Protein AF-A0A6L6TA43-F1 (afdb_monomer_lite)

Sequence (242 aa):
MLKHLCISSKFSTHAYPNSPANTFKSHFTDLAMAIECFRRSSQRRQLNLGHTGISADVVAGVLFWINDKDAKDHDVVTEVAGCRGLDDFNYGTIYVIDNRRASFLFESISYMRGKFGTANVRFLYPSTGKNVDPSQRINTGHVLPAEYLTSGIIPFFIEHEGKKKLAVCCDDEFSEEGLRRLIGYLNSVASEFPQQVLIAFPNYSFGEHSRQAAIAKASIADKGFAELVEVVSYRSDFRSIA

Structure (mmCIF, N/CA/C/O backbone):
data_AF-A0A6L6TA43-F1
#
_entry.id   AF-A0A6L6TA43-F1
#
loop_
_atom_site.group_PDB
_atom_site.id
_atom_site.type_symbol
_atom_site.label_atom_id
_atom_site.label_alt_id
_atom_site.label_comp_id
_atom_site.label_asym_id
_atom_site.label_entity_id
_atom_site.label_seq_id
_atom_site.pdbx_PDB_ins_code
_atom_site.Cartn_x
_atom_site.Cartn_y
_atom_site.Cartn_z
_atom_site.occupancy
_atom_site.B_iso_or_equiv
_atom_site.auth_seq_id
_atom_site.auth_comp_id
_atom_site.auth_asym_id
_atom_site.auth_atom_id
_atom_site.pdbx_PDB_model_num
ATOM 1 N N . MET A 1 1 ? -14.919 -8.884 -13.053 1.00 75.56 1 MET A N 1
ATOM 2 C CA . MET A 1 1 ? -13.754 -8.614 -13.933 1.00 75.56 1 MET A CA 1
ATOM 3 C C . MET A 1 1 ? -12.610 -9.520 -13.504 1.00 75.56 1 MET A C 1
ATOM 5 O O . MET A 1 1 ? -12.309 -9.532 -12.318 1.00 75.56 1 MET A O 1
ATOM 9 N N . LEU A 1 2 ? -12.006 -10.277 -14.421 1.00 83.44 2 LEU A N 1
ATOM 10 C CA . LEU A 1 2 ? -10.841 -11.126 -14.133 1.00 83.44 2 LEU A CA 1
ATOM 11 C C . LEU A 1 2 ? -9.548 -10.316 -14.291 1.00 83.44 2 LEU A C 1
ATOM 13 O O . LEU A 1 2 ? -9.423 -9.534 -15.231 1.00 83.44 2 LEU A O 1
ATOM 17 N N . LYS A 1 3 ? -8.586 -10.482 -13.383 1.00 87.75 3 LYS A N 1
ATOM 18 C CA . LYS A 1 3 ? -7.299 -9.778 -13.438 1.00 87.75 3 LYS A CA 1
ATOM 19 C C . LYS A 1 3 ? -6.162 -10.787 -13.518 1.00 87.75 3 LYS A C 1
ATOM 21 O O . LYS A 1 3 ? -5.975 -11.578 -12.601 1.00 87.75 3 LYS A O 1
ATOM 26 N N . HIS A 1 4 ? -5.409 -10.732 -14.609 1.00 92.50 4 HIS A N 1
ATOM 27 C CA . HIS A 1 4 ? -4.187 -11.501 -14.814 1.00 92.50 4 HIS A CA 1
ATOM 28 C C . HIS A 1 4 ? -2.979 -10.651 -14.437 1.00 92.50 4 HIS A C 1
ATOM 30 O O . HIS A 1 4 ? -2.889 -9.490 -14.847 1.00 92.50 4 HIS A O 1
ATOM 36 N N . LEU A 1 5 ? -2.048 -11.234 -13.685 1.00 94.44 5 LEU A N 1
ATOM 37 C CA . LEU A 1 5 ? -0.793 -10.591 -13.304 1.00 94.44 5 LEU A CA 1
ATOM 38 C C . LEU A 1 5 ? 0.379 -11.329 -13.955 1.00 94.44 5 LEU A C 1
ATOM 40 O O . LEU A 1 5 ? 0.630 -12.493 -13.653 1.00 94.44 5 LEU A O 1
ATOM 44 N N . CYS A 1 6 ? 1.102 -10.646 -14.838 1.00 96.00 6 CYS A N 1
ATOM 45 C CA . CYS A 1 6 ? 2.379 -11.108 -15.372 1.00 96.00 6 CYS A CA 1
ATOM 46 C C . CYS A 1 6 ? 3.491 -10.629 -14.437 1.00 96.00 6 CYS A C 1
ATOM 48 O O . CYS A 1 6 ? 3.696 -9.427 -14.292 1.00 96.00 6 CYS A O 1
ATOM 50 N N . ILE A 1 7 ? 4.195 -11.550 -13.785 1.00 97.00 7 ILE A N 1
ATOM 51 C CA . ILE A 1 7 ? 5.198 -11.208 -12.773 1.00 97.00 7 ILE A CA 1
ATOM 52 C C . ILE A 1 7 ? 6.595 -11.421 -13.355 1.00 97.00 7 ILE A C 1
ATOM 54 O O . ILE A 1 7 ? 6.912 -12.509 -13.828 1.00 97.00 7 ILE A O 1
ATOM 58 N N . SER A 1 8 ? 7.434 -10.391 -13.283 1.00 97.88 8 SER A N 1
ATOM 59 C CA . SER A 1 8 ? 8.874 -10.479 -13.519 1.00 97.88 8 SER A CA 1
ATOM 60 C C . SER A 1 8 ? 9.600 -10.167 -12.218 1.00 97.88 8 SER A C 1
ATOM 62 O O . SER A 1 8 ? 9.397 -9.106 -11.633 1.00 97.88 8 SER A O 1
ATOM 64 N N . SER A 1 9 ? 10.465 -11.080 -11.784 1.00 97.06 9 SER A N 1
ATOM 65 C CA . SER A 1 9 ? 11.293 -10.908 -10.591 1.00 97.06 9 SER A CA 1
ATOM 66 C C . SER A 1 9 ? 12.754 -10.769 -10.992 1.00 97.06 9 SER A C 1
ATOM 68 O O . SER A 1 9 ? 13.329 -11.680 -11.586 1.00 97.06 9 SER A O 1
ATOM 70 N N . LYS A 1 10 ? 13.347 -9.621 -10.678 1.00 97.38 10 LYS A N 1
ATOM 71 C CA . LYS A 1 10 ? 14.753 -9.295 -10.899 1.00 97.38 10 LYS A CA 1
ATOM 72 C C . LYS A 1 10 ? 15.394 -9.131 -9.524 1.00 97.38 10 LYS A C 1
ATOM 74 O O . LYS A 1 10 ? 15.087 -8.185 -8.806 1.00 97.38 10 LYS A O 1
ATOM 79 N N . PHE A 1 11 ? 16.234 -10.090 -9.153 1.00 95.81 11 PHE A N 1
ATOM 80 C CA . PHE A 1 11 ? 16.962 -10.093 -7.888 1.00 95.81 11 PHE A CA 1
ATOM 81 C C . PHE A 1 11 ? 18.465 -10.002 -8.146 1.00 95.81 11 PHE A C 1
ATOM 83 O O . PHE A 1 11 ? 18.969 -10.627 -9.083 1.00 95.81 11 PHE A O 1
ATOM 90 N N . SER A 1 12 ? 19.177 -9.262 -7.301 1.00 95.94 12 SER A N 1
ATOM 91 C CA . SER A 1 12 ? 20.635 -9.161 -7.331 1.00 95.94 12 SER A CA 1
ATOM 92 C C . SER A 1 12 ? 21.212 -9.131 -5.917 1.00 95.94 12 SER A C 1
ATOM 94 O O . SER A 1 12 ? 20.675 -8.478 -5.028 1.00 95.94 12 SER A O 1
ATOM 96 N N . THR A 1 13 ? 22.362 -9.780 -5.720 1.00 95.31 13 THR A N 1
ATOM 97 C CA . THR A 1 13 ? 23.177 -9.654 -4.496 1.00 95.31 13 THR A CA 1
ATOM 98 C C . THR A 1 13 ? 24.078 -8.411 -4.504 1.00 95.31 13 THR A C 1
ATOM 100 O O . THR A 1 13 ? 24.823 -8.162 -3.559 1.00 95.31 13 THR A O 1
ATOM 103 N N . HIS A 1 14 ? 24.061 -7.640 -5.593 1.00 95.06 14 HIS A N 1
ATOM 104 C CA . HIS A 1 14 ? 24.799 -6.386 -5.743 1.00 95.06 14 HIS A CA 1
ATOM 105 C C . HIS A 1 14 ? 23.878 -5.191 -5.509 1.00 95.06 14 HIS A C 1
ATOM 107 O O . HIS A 1 14 ? 22.662 -5.330 -5.598 1.00 95.06 14 HIS A O 1
ATOM 113 N N . ALA A 1 15 ? 24.474 -4.021 -5.265 1.00 94.88 15 ALA A N 1
ATOM 114 C CA . ALA A 1 15 ? 23.723 -2.775 -5.164 1.00 94.88 15 ALA A CA 1
ATOM 115 C C . ALA A 1 15 ? 23.064 -2.406 -6.503 1.00 94.88 15 ALA A C 1
ATOM 117 O O . ALA A 1 15 ? 23.475 -2.903 -7.562 1.00 94.88 15 ALA A O 1
ATOM 118 N N . TYR A 1 16 ? 22.052 -1.536 -6.475 1.00 95.31 16 TYR A N 1
ATOM 119 C CA . TYR A 1 16 ? 21.502 -0.936 -7.688 1.00 95.31 16 TYR A CA 1
ATOM 120 C C . TYR A 1 16 ? 22.620 -0.280 -8.505 1.00 95.31 16 TYR A C 1
ATOM 122 O O . TYR A 1 16 ? 23.591 0.244 -7.950 1.00 95.31 16 TYR A O 1
ATOM 130 N N . PRO A 1 17 ? 22.540 -0.331 -9.846 1.00 93.38 17 PRO A N 1
ATOM 131 C CA . PRO A 1 17 ? 23.500 0.379 -10.674 1.00 93.38 17 PRO A CA 1
ATOM 132 C C . PRO A 1 17 ? 23.455 1.875 -10.349 1.00 93.38 17 PRO A C 1
ATOM 134 O O . PRO A 1 17 ? 22.370 2.442 -10.322 1.00 93.38 17 PRO A O 1
ATOM 137 N N . ASN A 1 18 ? 24.615 2.533 -10.239 1.00 89.75 18 ASN A N 1
ATOM 138 C CA . ASN A 1 18 ? 24.716 3.990 -10.020 1.00 89.75 18 ASN A CA 1
ATOM 139 C C . ASN A 1 18 ? 23.935 4.837 -11.049 1.00 89.75 18 ASN A C 1
ATOM 141 O O . ASN A 1 18 ? 23.717 6.029 -10.862 1.00 89.75 18 ASN A O 1
ATOM 145 N N . SER A 1 19 ? 23.587 4.254 -12.195 1.00 91.62 19 SER A N 1
ATOM 146 C CA . SER A 1 19 ? 22.719 4.853 -13.206 1.00 91.62 19 SER A CA 1
ATOM 147 C C . SER A 1 19 ? 21.659 3.823 -13.608 1.00 91.62 19 SER A C 1
ATOM 149 O O . SER A 1 19 ? 21.840 3.101 -14.596 1.00 91.62 19 SER A O 1
ATOM 151 N N . PRO A 1 20 ? 20.563 3.710 -12.836 1.00 94.69 20 PRO A N 1
ATOM 152 C CA . PRO A 1 20 ? 19.632 2.583 -12.922 1.00 94.69 20 PRO A CA 1
ATOM 153 C C . PRO A 1 20 ? 18.777 2.581 -14.199 1.00 94.69 20 PRO A C 1
ATOM 155 O O . PRO A 1 20 ? 18.243 1.542 -14.580 1.00 94.69 20 PRO A O 1
ATOM 158 N N . ALA A 1 21 ? 18.679 3.715 -14.902 1.00 94.75 21 ALA A N 1
ATOM 159 C CA . ALA A 1 21 ? 17.745 3.934 -16.007 1.00 94.75 21 ALA A CA 1
ATOM 160 C C . ALA A 1 21 ? 17.808 2.884 -17.133 1.00 94.75 21 ALA A C 1
ATOM 162 O O . ALA A 1 21 ? 16.771 2.395 -17.576 1.00 94.75 21 ALA A O 1
ATOM 163 N N . ASN A 1 22 ? 19.000 2.513 -17.610 1.00 94.06 22 ASN A N 1
ATOM 164 C CA . ASN A 1 22 ? 19.123 1.556 -18.719 1.00 94.06 22 ASN A CA 1
ATOM 165 C C . ASN A 1 22 ? 18.750 0.132 -18.290 1.00 94.06 22 ASN A C 1
ATOM 167 O O . ASN A 1 22 ? 18.043 -0.572 -19.012 1.00 94.06 22 ASN A O 1
ATOM 171 N N . THR A 1 23 ? 19.184 -0.272 -17.095 1.00 96.19 23 THR A N 1
ATOM 172 C CA . THR A 1 23 ? 18.825 -1.565 -16.503 1.00 96.19 23 THR A CA 1
ATOM 173 C C . THR A 1 23 ? 17.321 -1.649 -16.266 1.00 96.19 23 THR A C 1
ATOM 175 O O . THR A 1 23 ? 16.689 -2.626 -16.665 1.00 96.19 23 THR A O 1
ATOM 178 N N . PHE A 1 24 ? 16.730 -0.584 -15.717 1.00 96.56 24 PHE A N 1
ATOM 179 C CA . PHE A 1 24 ? 15.290 -0.463 -15.534 1.00 96.56 24 PHE A CA 1
ATOM 180 C C . PHE A 1 24 ? 14.531 -0.602 -16.854 1.00 96.56 24 PHE A C 1
ATOM 182 O O . PHE A 1 24 ? 13.650 -1.449 -16.958 1.00 96.56 24 PHE A O 1
ATOM 189 N N . LYS A 1 25 ? 14.904 0.166 -17.887 1.00 95.25 25 LYS A N 1
ATOM 190 C CA . LYS A 1 25 ? 14.276 0.093 -19.217 1.00 95.25 25 LYS A CA 1
ATOM 191 C C . LYS A 1 25 ? 14.331 -1.304 -19.810 1.00 95.25 25 LYS A C 1
ATOM 193 O O . LYS A 1 25 ? 13.345 -1.744 -20.393 1.00 95.25 25 LYS A O 1
ATOM 198 N N . SER A 1 26 ? 15.456 -1.998 -19.647 1.00 95.19 26 SER A N 1
ATOM 199 C CA . SER A 1 26 ? 15.609 -3.383 -20.094 1.00 95.19 26 SER A CA 1
ATOM 200 C C . SER A 1 26 ? 14.619 -4.305 -19.375 1.00 95.19 26 SER A C 1
ATOM 202 O O . SER A 1 26 ? 13.835 -4.995 -20.022 1.00 95.19 26 SER A O 1
ATOM 204 N N . HIS A 1 27 ? 14.575 -4.256 -18.039 1.00 96.88 27 HIS A N 1
ATOM 205 C CA . HIS A 1 27 ? 13.647 -5.057 -17.234 1.00 96.88 27 HIS A CA 1
ATOM 206 C C . HIS A 1 27 ? 12.172 -4.737 -17.506 1.00 96.88 27 HIS A C 1
ATOM 208 O O . HIS A 1 27 ? 11.341 -5.643 -17.565 1.00 96.88 27 HIS A O 1
ATOM 214 N N . PHE A 1 28 ? 11.850 -3.458 -17.678 1.00 96.31 28 PHE A N 1
ATOM 215 C CA . PHE A 1 28 ? 10.502 -2.987 -17.963 1.00 96.31 28 PHE A CA 1
ATOM 216 C C . PHE A 1 28 ? 10.040 -3.434 -19.351 1.00 96.31 28 PHE A C 1
ATOM 218 O O . PHE A 1 28 ? 8.960 -4.004 -19.481 1.00 96.31 28 PHE A O 1
ATOM 225 N N . THR A 1 29 ? 10.872 -3.225 -20.374 1.00 94.81 29 THR A N 1
ATOM 226 C CA . THR A 1 29 ? 10.592 -3.615 -21.765 1.00 94.81 29 THR A CA 1
ATOM 227 C C . THR A 1 29 ? 10.401 -5.124 -21.894 1.00 94.81 29 THR A C 1
ATOM 229 O O . THR A 1 29 ? 9.448 -5.568 -22.530 1.00 94.81 29 THR A O 1
ATOM 232 N N . ASP A 1 30 ? 11.251 -5.917 -21.238 1.00 95.75 30 ASP A N 1
ATOM 233 C CA . ASP A 1 30 ? 11.126 -7.379 -21.163 1.00 95.75 30 ASP A CA 1
ATOM 234 C C . ASP A 1 30 ? 9.737 -7.803 -20.649 1.00 95.75 30 ASP A C 1
ATOM 236 O O . ASP A 1 30 ? 9.016 -8.564 -21.301 1.00 95.75 30 ASP A O 1
ATOM 240 N N . LEU A 1 31 ? 9.293 -7.223 -19.528 1.00 97.25 31 LEU A N 1
ATOM 241 C CA . LEU A 1 31 ? 7.966 -7.493 -18.974 1.00 97.25 31 LEU A CA 1
ATOM 242 C C . LEU A 1 31 ? 6.830 -6.966 -19.868 1.00 97.25 31 LEU A C 1
ATOM 244 O O . LEU A 1 31 ? 5.813 -7.642 -20.031 1.00 97.25 31 LEU A O 1
ATOM 248 N N . ALA A 1 32 ? 6.985 -5.784 -20.463 1.00 95.88 32 ALA A N 1
ATOM 249 C CA . ALA A 1 32 ? 5.995 -5.204 -21.366 1.00 95.88 32 ALA A CA 1
ATOM 250 C C . ALA A 1 32 ? 5.752 -6.100 -22.594 1.00 95.88 32 ALA A C 1
ATOM 252 O O . ALA A 1 32 ? 4.600 -6.385 -22.935 1.00 95.88 32 ALA A O 1
ATOM 253 N N . MET A 1 33 ? 6.822 -6.628 -23.195 1.00 94.12 33 MET A N 1
ATOM 254 C CA . MET A 1 33 ? 6.737 -7.605 -24.285 1.00 94.12 33 MET A CA 1
ATOM 255 C C . MET A 1 33 ? 6.086 -8.913 -23.822 1.00 94.12 33 MET A C 1
ATOM 257 O O . MET A 1 33 ? 5.221 -9.452 -24.515 1.00 94.12 33 MET A O 1
ATOM 261 N N . ALA A 1 34 ? 6.435 -9.410 -22.631 1.00 94.81 34 ALA A N 1
ATOM 262 C CA . ALA A 1 34 ? 5.815 -10.611 -22.071 1.00 94.81 34 ALA A CA 1
ATOM 263 C C . ALA A 1 34 ? 4.295 -10.448 -21.882 1.00 94.81 34 ALA A C 1
ATOM 265 O O . ALA A 1 34 ? 3.532 -11.367 -22.190 1.00 94.81 34 ALA A O 1
ATOM 266 N N . ILE A 1 35 ? 3.837 -9.270 -21.443 1.00 95.44 35 ILE A N 1
ATOM 267 C CA . ILE A 1 35 ? 2.409 -8.932 -21.330 1.00 95.44 35 ILE A CA 1
ATOM 268 C C . ILE A 1 35 ? 1.731 -8.958 -22.703 1.00 95.44 35 ILE A C 1
ATOM 270 O O . ILE A 1 35 ? 0.645 -9.531 -22.837 1.00 95.44 35 ILE A O 1
ATOM 274 N N . GLU A 1 36 ? 2.346 -8.368 -23.729 1.00 92.94 36 GLU A N 1
ATOM 275 C CA . GLU A 1 36 ? 1.796 -8.372 -25.089 1.00 92.94 36 GLU A CA 1
ATOM 276 C C . GLU A 1 36 ? 1.675 -9.796 -25.650 1.00 92.94 36 GLU A C 1
ATOM 278 O O . GLU A 1 36 ? 0.616 -10.181 -26.163 1.00 92.94 36 GLU A O 1
ATOM 283 N N . CYS A 1 37 ? 2.716 -10.610 -25.471 1.00 93.06 37 CYS A N 1
ATOM 284 C CA . CYS A 1 37 ? 2.712 -12.023 -25.836 1.00 93.06 37 CYS A CA 1
ATOM 285 C C . CYS A 1 37 ? 1.609 -12.789 -25.093 1.00 93.06 37 CYS A C 1
ATOM 287 O O . CYS A 1 37 ? 0.805 -13.487 -25.720 1.00 93.06 37 CYS A O 1
ATOM 289 N N . PHE A 1 38 ? 1.500 -12.619 -23.770 1.00 94.50 38 PHE A N 1
ATOM 290 C CA . PHE A 1 38 ? 0.476 -13.284 -22.964 1.00 94.50 38 PHE A CA 1
ATOM 291 C C . PHE A 1 38 ? -0.939 -12.909 -23.411 1.00 94.50 38 PHE A C 1
ATOM 293 O O . PHE A 1 38 ? -1.796 -13.787 -23.539 1.00 94.50 38 PHE A O 1
ATOM 300 N N . ARG A 1 39 ? -1.186 -11.634 -23.738 1.00 92.19 39 ARG A N 1
ATOM 301 C CA . ARG A 1 39 ? -2.492 -11.162 -24.230 1.00 92.19 39 ARG A CA 1
ATOM 302 C C . ARG A 1 39 ? -2.965 -11.908 -25.478 1.00 92.19 39 ARG A C 1
ATOM 304 O O . ARG A 1 39 ? -4.177 -12.063 -25.628 1.00 92.19 39 ARG A O 1
ATOM 311 N N . ARG A 1 40 ? -2.049 -12.371 -26.337 1.00 91.56 40 ARG A N 1
ATOM 312 C CA . ARG A 1 40 ? -2.340 -13.109 -27.587 1.00 91.56 40 ARG A CA 1
ATOM 313 C C . ARG A 1 40 ? -2.238 -14.634 -27.438 1.00 91.56 40 ARG A C 1
ATOM 315 O O . ARG A 1 40 ? -2.671 -15.380 -28.321 1.00 91.56 40 ARG A O 1
ATOM 322 N N . SER A 1 41 ? -1.692 -15.095 -26.316 1.00 93.81 41 SER A N 1
ATOM 323 C CA . SER A 1 41 ? -1.366 -16.496 -26.061 1.00 93.81 41 SER A CA 1
ATOM 324 C C . SER A 1 41 ? -2.595 -17.412 -25.968 1.00 93.81 41 SER A C 1
ATOM 326 O O . SER A 1 41 ? -3.690 -17.006 -25.566 1.00 93.81 41 SER A O 1
ATOM 328 N N . SER A 1 42 ? -2.412 -18.690 -26.309 1.00 93.75 42 SER A N 1
ATOM 329 C CA . SER A 1 42 ? -3.397 -19.746 -26.029 1.00 93.75 42 SER A CA 1
ATOM 330 C C . SER A 1 42 ? -3.590 -19.975 -24.532 1.00 93.75 42 SER A C 1
ATOM 332 O O . SER A 1 42 ? -4.690 -20.313 -24.108 1.00 93.75 42 SER A O 1
ATOM 334 N N . GLN A 1 43 ? -2.551 -19.736 -23.735 1.00 91.62 43 GLN A N 1
ATOM 335 C CA . GLN A 1 43 ? -2.544 -19.889 -22.285 1.00 91.62 43 GLN A CA 1
ATOM 336 C C . GLN A 1 43 ? -3.571 -18.957 -21.637 1.00 91.62 43 GLN A C 1
ATOM 338 O O . GLN A 1 43 ? -4.385 -19.415 -20.841 1.00 91.62 43 GLN A O 1
ATOM 343 N N . ARG A 1 44 ? -3.622 -17.677 -22.040 1.00 91.38 44 ARG A N 1
ATOM 344 C CA . ARG A 1 44 ? -4.670 -16.747 -21.582 1.00 91.38 44 ARG A CA 1
ATOM 345 C C . ARG A 1 44 ? -6.067 -17.266 -21.918 1.00 91.38 44 ARG A C 1
ATOM 347 O O . ARG A 1 44 ? -6.948 -17.236 -21.064 1.00 91.38 44 ARG A O 1
ATOM 354 N N . ARG A 1 45 ? -6.278 -17.754 -23.148 1.00 89.69 45 ARG A N 1
ATOM 355 C CA . ARG A 1 45 ? -7.580 -18.309 -23.560 1.00 89.69 45 ARG A CA 1
ATOM 356 C C . ARG A 1 45 ? -7.975 -19.490 -22.675 1.00 89.69 45 ARG A C 1
ATOM 358 O O . ARG A 1 45 ? -9.097 -19.521 -22.188 1.00 89.69 45 ARG A O 1
ATOM 365 N N . GLN A 1 46 ? -7.046 -20.405 -22.416 1.00 89.94 46 GLN A N 1
ATOM 366 C CA . GLN A 1 46 ? -7.277 -21.567 -21.560 1.00 89.94 46 GLN A CA 1
ATOM 367 C C . GLN A 1 46 ? -7.587 -21.177 -20.108 1.00 89.94 46 GLN A C 1
ATOM 369 O O . GLN A 1 46 ? -8.523 -21.716 -19.526 1.00 89.94 46 GLN A O 1
ATOM 374 N N . LEU A 1 47 ? -6.860 -20.208 -19.541 1.00 88.44 47 LEU A N 1
ATOM 375 C CA . LEU A 1 47 ? -7.128 -19.692 -18.194 1.00 88.44 47 LEU A CA 1
ATOM 376 C C . LEU A 1 47 ? -8.521 -19.057 -18.095 1.00 88.44 47 LEU A C 1
ATOM 378 O O . LEU A 1 47 ? -9.231 -19.270 -17.112 1.00 88.44 47 LEU A O 1
ATOM 382 N N . ASN A 1 48 ? -8.936 -18.315 -19.124 1.00 88.38 48 ASN A N 1
ATOM 383 C CA . ASN A 1 48 ? -10.250 -17.674 -19.152 1.00 88.38 48 ASN A CA 1
ATOM 384 C C . ASN A 1 48 ? -11.396 -18.693 -19.258 1.00 88.38 48 ASN A C 1
ATOM 386 O O . ASN A 1 48 ? -12.441 -18.464 -18.660 1.00 88.38 48 ASN A O 1
ATOM 390 N N . LEU A 1 49 ? -11.208 -19.827 -19.949 1.00 86.50 49 LEU A N 1
ATOM 391 C CA . LEU A 1 49 ? -12.227 -20.888 -20.045 1.00 86.50 49 LEU A CA 1
ATOM 392 C C . LEU A 1 49 ? -12.588 -21.502 -18.683 1.00 86.50 49 LEU A C 1
ATOM 394 O O . LEU A 1 49 ? -13.711 -21.961 -18.503 1.00 86.50 49 LEU A O 1
ATOM 398 N N . GLY A 1 50 ? -11.655 -21.499 -17.725 1.00 83.00 50 GLY A N 1
ATOM 399 C CA . GLY A 1 50 ? -11.878 -22.022 -16.373 1.00 83.00 50 GLY A CA 1
ATOM 400 C C . GLY A 1 50 ? -12.737 -21.130 -15.473 1.00 83.00 50 GLY A C 1
ATOM 401 O O . GLY A 1 50 ? -13.002 -21.504 -14.334 1.00 83.00 50 GLY A O 1
ATOM 402 N N . HIS A 1 51 ? -13.162 -19.958 -15.948 1.00 82.50 51 HIS A N 1
ATOM 403 C CA . HIS A 1 51 ? -13.886 -18.982 -15.146 1.00 82.50 51 HIS A CA 1
ATOM 404 C C . HIS A 1 51 ? -15.193 -18.563 -15.833 1.00 82.50 51 HIS A C 1
ATOM 406 O O . HIS A 1 51 ? -15.209 -18.159 -16.994 1.00 82.50 51 HIS A O 1
ATOM 412 N N . THR A 1 52 ? -16.302 -18.614 -15.098 1.00 75.88 52 THR A N 1
ATOM 413 C CA . THR A 1 52 ? -17.637 -18.235 -15.582 1.00 75.88 52 THR A CA 1
ATOM 414 C C . THR A 1 52 ? -18.057 -16.869 -15.030 1.00 75.88 52 THR A C 1
ATOM 416 O O . THR A 1 52 ? -17.499 -16.379 -14.051 1.00 75.88 52 THR A O 1
ATOM 419 N N . GLY A 1 53 ? -19.013 -16.200 -15.687 1.00 72.44 53 GLY A N 1
ATOM 420 C CA . GLY A 1 53 ? -19.538 -14.905 -15.220 1.00 72.44 53 GLY A CA 1
ATOM 421 C C . GLY A 1 53 ? -18.578 -13.713 -15.364 1.00 72.44 53 GLY A C 1
ATOM 422 O O . GLY A 1 53 ? -18.792 -12.665 -14.756 1.00 72.44 53 GLY A O 1
ATOM 423 N N . ILE A 1 54 ? -17.512 -13.836 -16.162 1.00 72.50 54 ILE A N 1
ATOM 424 C CA . ILE A 1 54 ? -16.583 -12.730 -16.425 1.00 72.50 54 ILE A CA 1
ATOM 425 C C . ILE A 1 54 ? -17.110 -11.854 -17.561 1.00 72.50 54 ILE A C 1
ATOM 427 O O . ILE A 1 54 ? -17.206 -12.294 -18.701 1.00 72.50 54 ILE A O 1
ATOM 431 N N . SER A 1 55 ? -17.360 -10.579 -17.264 1.00 72.88 55 SER A N 1
ATOM 432 C CA . SER A 1 55 ? -17.731 -9.560 -18.258 1.00 72.88 55 SER A CA 1
A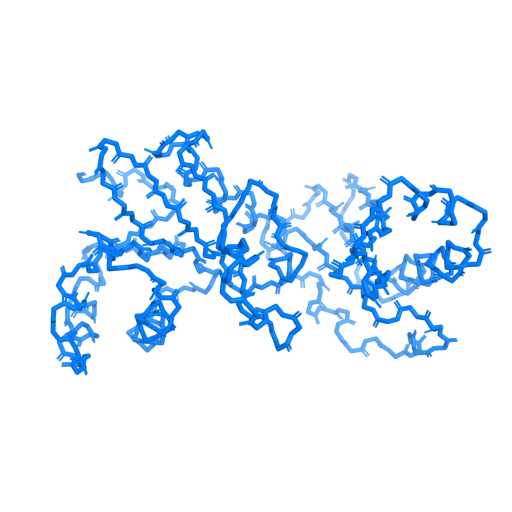TOM 433 C C . SER A 1 55 ? -16.538 -8.874 -18.937 1.00 72.88 55 SER A C 1
ATOM 435 O O . SER A 1 55 ? -16.688 -8.303 -20.012 1.00 72.88 55 SER A O 1
ATOM 437 N N . ALA A 1 56 ? -15.356 -8.904 -18.313 1.00 79.62 56 ALA A N 1
ATOM 438 C CA . ALA A 1 56 ? -14.116 -8.331 -18.836 1.00 79.62 56 ALA A CA 1
ATOM 439 C C . ALA A 1 56 ? -12.892 -8.916 -18.118 1.00 79.62 56 ALA A C 1
ATOM 441 O O . ALA A 1 56 ? -12.966 -9.198 -16.915 1.00 79.62 56 ALA A O 1
ATOM 442 N N . ASP A 1 57 ? -11.760 -9.018 -18.817 1.00 85.12 57 ASP A N 1
ATOM 443 C CA . ASP A 1 57 ? -10.458 -9.330 -18.234 1.00 85.12 57 ASP A CA 1
ATOM 444 C C . ASP A 1 57 ? -9.418 -8.229 -18.492 1.00 85.12 57 ASP A C 1
ATOM 446 O O . ASP A 1 57 ? -9.475 -7.504 -19.484 1.00 85.12 57 ASP A O 1
ATOM 450 N N . VAL A 1 58 ? -8.468 -8.080 -17.570 1.00 89.06 58 VAL A N 1
ATOM 451 C CA . VAL A 1 58 ? -7.352 -7.133 -17.681 1.00 89.06 58 VAL A CA 1
ATOM 452 C C . VAL A 1 58 ? -6.041 -7.843 -17.369 1.00 89.06 58 VAL A C 1
ATOM 454 O O . VAL A 1 58 ? -5.989 -8.697 -16.487 1.00 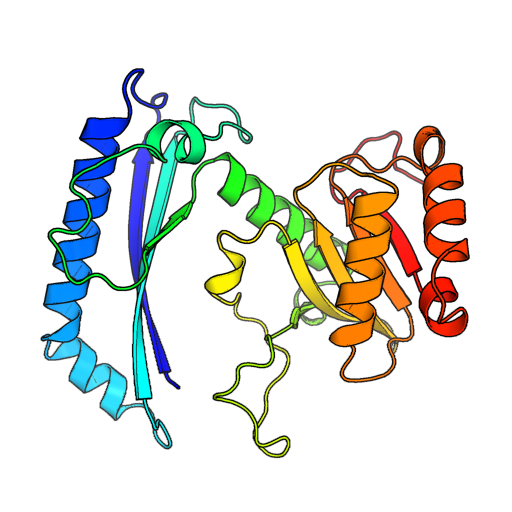89.06 58 VAL A O 1
ATOM 457 N N . VAL A 1 59 ? -4.981 -7.484 -18.092 1.00 92.62 59 VAL A N 1
ATOM 458 C CA . VAL A 1 59 ? -3.620 -7.981 -17.860 1.00 92.62 59 VAL A CA 1
ATOM 459 C C . VAL A 1 59 ? -2.758 -6.820 -17.383 1.00 92.62 59 VAL A C 1
ATOM 461 O O . VAL A 1 59 ? -2.667 -5.811 -18.089 1.00 92.62 59 VAL A O 1
ATOM 464 N N . ALA A 1 60 ? -2.135 -6.979 -16.219 1.00 94.94 60 ALA A N 1
ATOM 465 C CA . ALA A 1 60 ? -1.167 -6.043 -15.657 1.00 94.94 60 ALA A CA 1
ATOM 466 C C . ALA A 1 60 ? 0.163 -6.752 -15.364 1.00 94.94 60 ALA A C 1
ATOM 468 O O . ALA A 1 60 ? 0.195 -7.965 -15.156 1.00 94.94 60 ALA A O 1
ATOM 469 N N . GLY A 1 61 ? 1.254 -5.996 -15.348 1.00 96.75 61 GLY A N 1
ATOM 470 C CA . GLY A 1 61 ? 2.572 -6.464 -14.947 1.00 96.75 61 GLY A CA 1
ATOM 471 C C . GLY A 1 61 ? 2.884 -6.163 -13.490 1.00 96.75 61 GLY A C 1
ATOM 472 O O . GLY A 1 61 ? 2.411 -5.170 -12.941 1.00 96.75 61 GLY A O 1
ATOM 473 N N . VAL A 1 62 ? 3.733 -6.985 -12.887 1.00 98.06 62 VAL A N 1
ATOM 474 C CA . VAL A 1 62 ? 4.401 -6.694 -11.619 1.00 98.06 62 VAL A CA 1
ATOM 475 C C . VAL A 1 62 ? 5.893 -6.930 -11.816 1.00 98.06 62 VAL A C 1
ATOM 477 O O . VAL A 1 62 ? 6.311 -8.054 -12.092 1.00 98.06 62 VAL A O 1
ATOM 480 N N . LEU A 1 63 ? 6.685 -5.871 -11.703 1.00 98.00 63 LEU A N 1
ATOM 481 C CA . LEU A 1 63 ? 8.138 -5.920 -11.740 1.00 98.00 63 LEU A CA 1
ATOM 482 C C . LEU A 1 63 ? 8.664 -5.814 -10.309 1.00 98.00 63 LEU A C 1
ATOM 484 O O . LEU A 1 63 ? 8.712 -4.721 -9.752 1.00 98.00 63 LEU A O 1
ATOM 488 N N . PHE A 1 64 ? 9.076 -6.940 -9.734 1.00 98.00 64 PHE A N 1
ATOM 489 C CA . PHE A 1 64 ? 9.924 -6.923 -8.547 1.00 98.00 64 PHE A CA 1
ATOM 490 C C . PHE A 1 64 ? 11.354 -6.663 -8.999 1.00 98.00 64 PHE A C 1
ATOM 492 O O . PHE A 1 64 ? 11.900 -7.444 -9.779 1.00 98.00 64 PHE A O 1
ATOM 499 N N . TRP A 1 65 ? 11.951 -5.579 -8.525 1.00 97.56 65 TRP A N 1
ATOM 500 C CA . TRP A 1 65 ? 13.356 -5.274 -8.739 1.00 97.56 65 TRP A CA 1
ATOM 501 C C . TRP A 1 65 ? 13.986 -5.064 -7.373 1.00 97.56 65 TRP A C 1
ATOM 503 O O . TRP A 1 65 ? 13.745 -4.038 -6.763 1.00 97.56 65 TRP A O 1
ATOM 513 N N . ILE A 1 66 ? 14.689 -6.077 -6.867 1.00 97.12 66 ILE A N 1
ATOM 514 C CA . ILE A 1 66 ? 15.142 -6.148 -5.473 1.00 97.12 66 ILE A CA 1
ATOM 515 C C . ILE A 1 66 ? 16.642 -6.410 -5.435 1.00 97.12 66 ILE A C 1
ATOM 517 O O . ILE A 1 66 ? 17.121 -7.383 -6.024 1.00 97.12 66 ILE A O 1
ATOM 521 N N . ASN A 1 67 ? 17.366 -5.589 -4.682 1.00 95.75 67 ASN A N 1
ATOM 522 C CA . ASN A 1 67 ? 18.812 -5.690 -4.547 1.00 95.75 67 ASN A CA 1
ATOM 523 C C . ASN A 1 67 ? 19.212 -5.799 -3.073 1.00 95.75 67 ASN A C 1
ATOM 525 O O . ASN A 1 67 ? 18.929 -4.912 -2.276 1.00 95.75 67 ASN A O 1
ATOM 529 N N . ASP A 1 68 ? 19.880 -6.893 -2.715 1.00 92.31 68 ASP A N 1
ATOM 530 C CA . ASP A 1 68 ? 20.158 -7.277 -1.320 1.00 92.31 68 ASP A CA 1
ATOM 531 C C . ASP A 1 68 ? 21.159 -6.352 -0.610 1.00 92.31 68 ASP A C 1
ATOM 533 O O . ASP A 1 68 ? 21.114 -6.175 0.603 1.00 92.31 68 ASP A O 1
ATOM 537 N N . LYS A 1 69 ? 22.075 -5.737 -1.367 1.00 93.94 69 LYS A N 1
ATOM 538 C CA . LYS A 1 69 ? 23.120 -4.875 -0.797 1.00 93.94 69 LYS A CA 1
ATOM 539 C C . LYS A 1 69 ? 22.600 -3.488 -0.398 1.00 93.94 69 LYS A C 1
ATOM 541 O O . LYS A 1 69 ? 23.250 -2.806 0.394 1.00 93.94 69 LYS A O 1
ATOM 546 N N . ASP A 1 70 ? 21.480 -3.054 -0.967 1.00 94.81 70 ASP A N 1
ATOM 547 C CA . ASP A 1 70 ? 20.897 -1.747 -0.679 1.00 94.81 70 ASP A CA 1
ATOM 548 C C . ASP A 1 70 ? 20.027 -1.791 0.572 1.00 94.81 70 ASP A C 1
ATOM 550 O O . ASP A 1 70 ? 19.465 -2.823 0.943 1.00 94.81 70 ASP A O 1
ATOM 554 N N . ALA A 1 71 ? 19.886 -0.639 1.221 1.00 92.06 71 ALA A N 1
ATOM 555 C CA . ALA A 1 71 ? 19.024 -0.525 2.383 1.00 92.06 71 ALA A CA 1
ATOM 556 C C . ALA A 1 71 ? 17.573 -0.908 2.035 1.00 92.06 71 ALA A C 1
ATOM 558 O O . ALA A 1 71 ? 17.101 -0.733 0.906 1.00 92.06 71 ALA A O 1
ATOM 559 N N . LYS A 1 72 ? 16.845 -1.432 3.026 1.00 90.31 72 LYS A N 1
ATOM 560 C CA . LYS A 1 72 ? 15.445 -1.855 2.855 1.00 90.31 72 LYS A CA 1
ATOM 561 C C . LYS A 1 72 ? 14.509 -0.713 2.445 1.00 90.31 72 LYS A C 1
ATOM 563 O O . LYS A 1 72 ? 13.426 -0.970 1.947 1.00 90.31 72 LYS A O 1
ATOM 568 N N . ASP A 1 73 ? 14.905 0.529 2.684 1.00 91.12 73 ASP A N 1
ATOM 569 C CA . ASP A 1 73 ? 14.179 1.760 2.379 1.00 91.12 73 ASP A CA 1
ATOM 570 C C . ASP A 1 73 ? 14.722 2.491 1.140 1.00 91.12 73 ASP A C 1
ATOM 572 O O . ASP A 1 73 ? 14.237 3.575 0.817 1.00 91.12 73 ASP A O 1
ATOM 576 N N . HIS A 1 74 ? 15.682 1.900 0.419 1.00 94.81 74 HIS A N 1
ATOM 577 C CA . HIS A 1 74 ? 16.201 2.473 -0.818 1.00 94.81 74 HIS A CA 1
ATOM 578 C C . HIS A 1 74 ? 15.111 2.519 -1.908 1.00 94.81 74 HIS A C 1
ATOM 580 O O . HIS A 1 74 ? 14.490 1.500 -2.228 1.00 94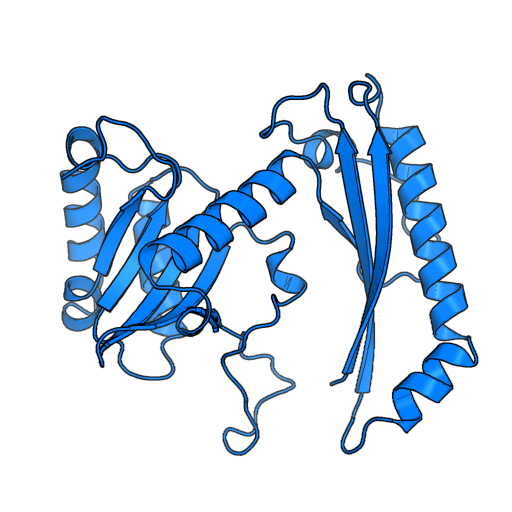.81 74 HIS A O 1
ATOM 586 N N . ASP A 1 75 ? 14.891 3.716 -2.459 1.00 95.12 75 ASP A N 1
ATOM 587 C CA . ASP A 1 75 ? 13.774 4.084 -3.340 1.00 95.12 75 ASP A CA 1
ATOM 588 C C . ASP A 1 75 ? 14.266 4.305 -4.780 1.00 95.12 75 ASP A C 1
ATOM 590 O O . ASP A 1 75 ? 14.316 5.428 -5.291 1.00 95.12 75 ASP A O 1
ATOM 594 N N . VAL A 1 76 ? 14.675 3.216 -5.440 1.00 95.75 76 VAL A N 1
ATOM 595 C CA . VAL A 1 76 ? 15.170 3.289 -6.826 1.00 95.75 76 VAL A CA 1
ATOM 596 C C . VAL A 1 76 ? 14.051 3.679 -7.795 1.00 95.75 76 VAL A C 1
ATOM 598 O O . VAL A 1 76 ? 14.325 4.223 -8.865 1.00 95.75 76 VAL A O 1
ATOM 601 N N . VAL A 1 77 ? 12.779 3.437 -7.443 1.00 94.75 77 VAL A N 1
ATOM 602 C CA . VAL A 1 77 ? 11.631 3.851 -8.265 1.00 94.75 77 VAL A CA 1
ATOM 603 C C . VAL A 1 77 ? 11.639 5.363 -8.481 1.00 94.75 77 VAL A C 1
ATOM 605 O O . VAL A 1 77 ? 11.432 5.812 -9.611 1.00 94.75 77 VAL A O 1
ATOM 608 N N . THR A 1 78 ? 11.938 6.151 -7.447 1.00 94.56 78 THR A N 1
ATOM 609 C CA . THR A 1 78 ? 12.053 7.612 -7.567 1.00 94.56 78 THR A CA 1
ATOM 610 C C . THR A 1 78 ? 13.209 8.023 -8.485 1.00 94.56 78 THR A C 1
ATOM 612 O O . THR A 1 78 ? 13.067 8.963 -9.269 1.00 94.56 78 THR A O 1
ATOM 615 N N . GLU A 1 79 ? 14.322 7.287 -8.474 1.00 95.00 79 GLU A N 1
ATOM 616 C CA . GLU A 1 79 ? 15.478 7.546 -9.347 1.00 95.00 79 GLU A CA 1
ATOM 617 C C . GLU A 1 79 ? 15.175 7.287 -10.831 1.00 95.00 79 GLU A C 1
ATOM 619 O O . GLU A 1 79 ? 15.730 7.947 -11.714 1.00 95.00 79 GLU A O 1
ATOM 624 N N . VAL A 1 80 ? 14.274 6.344 -11.127 1.00 94.75 80 VAL A N 1
ATOM 625 C CA . VAL A 1 80 ? 13.895 5.980 -12.504 1.00 94.75 80 VAL A CA 1
ATOM 626 C C . VAL A 1 80 ? 12.566 6.576 -12.962 1.00 94.75 80 VAL A C 1
ATOM 628 O O . VAL A 1 80 ? 12.214 6.406 -14.130 1.00 94.75 80 VAL A O 1
ATOM 631 N N . ALA A 1 81 ? 11.860 7.326 -12.112 1.00 91.12 81 ALA A N 1
ATOM 632 C CA . ALA A 1 81 ? 10.559 7.925 -12.426 1.00 91.12 81 ALA A CA 1
ATOM 633 C C . ALA A 1 81 ? 10.589 8.834 -13.671 1.00 91.12 81 ALA A C 1
ATOM 635 O O . ALA A 1 81 ? 9.601 8.946 -14.391 1.00 91.12 81 ALA A O 1
ATOM 636 N N . GLY A 1 82 ? 11.740 9.453 -13.957 1.00 88.06 82 GLY A N 1
ATOM 637 C CA . GLY A 1 82 ? 11.959 10.289 -15.142 1.00 88.06 82 GLY A CA 1
ATOM 638 C C . GLY A 1 82 ? 12.328 9.531 -16.426 1.00 88.06 82 GLY A C 1
ATOM 639 O O . GLY A 1 82 ? 12.635 10.171 -17.438 1.00 88.06 82 GLY A O 1
ATOM 640 N N . CYS A 1 83 ? 12.360 8.194 -16.416 1.00 89.88 83 CYS A N 1
ATOM 641 C CA . CYS A 1 83 ? 12.731 7.402 -17.589 1.00 89.88 83 CYS A CA 1
ATOM 642 C C . CYS A 1 83 ? 11.743 7.600 -18.747 1.00 89.88 83 CYS A C 1
ATOM 644 O O . CYS A 1 83 ? 10.552 7.345 -18.626 1.00 89.88 83 CYS A O 1
ATOM 646 N N . ARG A 1 84 ? 12.270 8.001 -19.908 1.00 86.38 84 ARG A N 1
ATOM 647 C CA . ARG A 1 84 ? 11.504 8.183 -21.155 1.00 86.38 84 ARG A CA 1
ATOM 648 C C . ARG A 1 84 ? 11.608 6.970 -22.077 1.00 86.38 84 ARG A C 1
ATOM 650 O O . ARG A 1 84 ? 12.605 6.248 -22.008 1.00 86.38 84 ARG A O 1
ATOM 657 N N . GLY A 1 85 ? 10.661 6.827 -23.004 1.00 82.19 85 GLY A N 1
ATOM 658 C CA . GLY A 1 85 ? 10.675 5.766 -24.022 1.00 82.19 85 GLY A CA 1
ATOM 659 C C . GLY A 1 85 ? 10.227 4.412 -23.478 1.00 82.19 85 GLY A C 1
ATOM 660 O O . GLY A 1 85 ? 10.780 3.386 -23.849 1.00 82.19 85 GLY A O 1
ATOM 661 N N . LEU A 1 86 ? 9.291 4.426 -22.526 1.00 83.44 86 LEU A N 1
ATOM 662 C CA . LEU A 1 86 ? 8.638 3.218 -22.017 1.00 83.44 86 LEU A CA 1
ATOM 663 C C . LEU A 1 86 ? 7.317 2.944 -22.753 1.00 83.44 86 LEU A C 1
ATOM 665 O O . LEU A 1 86 ? 6.861 1.806 -22.774 1.00 83.44 86 LEU A O 1
ATOM 669 N N . ASP A 1 87 ? 6.742 3.969 -23.390 1.00 78.44 87 ASP A N 1
ATOM 670 C CA . ASP A 1 87 ? 5.397 3.965 -23.979 1.00 78.44 87 ASP A CA 1
ATOM 671 C C . ASP A 1 87 ? 5.303 3.267 -25.348 1.00 78.44 87 ASP A C 1
ATOM 673 O O . ASP A 1 87 ? 4.212 3.145 -25.904 1.00 78.44 87 ASP A O 1
ATOM 677 N N . ASP A 1 88 ? 6.420 2.770 -25.885 1.00 78.69 88 ASP A N 1
ATOM 678 C CA . ASP A 1 88 ? 6.461 2.081 -27.184 1.00 78.69 88 ASP A CA 1
ATOM 679 C C . ASP A 1 88 ? 5.738 0.715 -27.158 1.00 78.69 88 ASP A C 1
ATOM 681 O O . ASP A 1 88 ? 5.534 0.088 -28.198 1.00 78.69 88 ASP A O 1
ATOM 685 N N . PHE A 1 89 ? 5.314 0.253 -25.976 1.00 77.06 89 PHE A N 1
ATOM 686 C CA . PHE A 1 89 ? 4.669 -1.040 -25.768 1.00 77.06 89 PHE A CA 1
ATOM 687 C C . PHE A 1 89 ? 3.251 -0.889 -25.216 1.00 77.06 89 PHE A C 1
ATOM 689 O O . PHE A 1 89 ? 2.979 -0.112 -24.303 1.00 77.06 89 PHE A O 1
ATOM 696 N N . ASN A 1 90 ? 2.328 -1.728 -25.688 1.00 82.06 90 ASN A N 1
ATOM 697 C CA . ASN A 1 90 ? 0.979 -1.787 -25.130 1.00 82.06 90 ASN A CA 1
ATOM 698 C C . ASN A 1 90 ? 0.948 -2.705 -23.895 1.00 82.06 90 ASN A C 1
ATOM 700 O O . ASN A 1 90 ? 0.475 -3.842 -23.966 1.00 82.06 90 ASN A O 1
ATOM 704 N N . TYR A 1 91 ? 1.441 -2.215 -22.753 1.00 86.00 91 TYR A N 1
ATOM 705 C CA . TYR A 1 91 ? 1.484 -2.968 -21.486 1.00 86.00 91 TYR A CA 1
ATOM 706 C C . TYR A 1 91 ? 0.318 -2.663 -20.536 1.00 86.00 91 TYR A C 1
ATOM 708 O O . TYR A 1 91 ? 0.010 -3.462 -19.651 1.00 86.00 91 TYR A O 1
ATOM 716 N N . GLY A 1 92 ? -0.393 -1.548 -20.721 1.00 87.88 92 GLY A N 1
ATOM 717 C CA . GLY A 1 92 ? -1.437 -1.100 -19.794 1.00 87.88 92 GLY A CA 1
ATOM 718 C C . GLY A 1 92 ? -0.852 -0.615 -18.465 1.00 87.88 92 GLY A C 1
ATOM 719 O O . GLY A 1 92 ? -0.487 0.546 -18.345 1.00 87.88 92 GLY A O 1
ATOM 720 N N . THR A 1 93 ? -0.759 -1.494 -17.465 1.00 92.69 93 THR A N 1
ATOM 721 C CA . THR A 1 93 ? -0.231 -1.153 -16.132 1.00 92.69 93 THR A CA 1
ATOM 722 C C . THR A 1 93 ? 0.887 -2.109 -15.755 1.00 92.69 93 THR A C 1
ATOM 724 O O . THR A 1 93 ? 0.695 -3.319 -15.833 1.00 92.69 93 THR A O 1
ATOM 727 N N . ILE A 1 94 ? 2.020 -1.573 -15.302 1.00 95.69 94 ILE A N 1
ATOM 728 C CA . ILE A 1 94 ? 3.094 -2.330 -14.655 1.00 95.69 94 ILE A CA 1
ATOM 729 C C . ILE A 1 94 ? 3.333 -1.714 -13.275 1.00 95.69 94 ILE A C 1
ATOM 731 O O . ILE A 1 94 ? 3.673 -0.540 -13.171 1.00 95.69 94 ILE A O 1
ATOM 735 N N . TYR A 1 95 ? 3.142 -2.508 -12.224 1.00 96.50 95 TYR A N 1
ATOM 736 C CA . TYR A 1 95 ? 3.485 -2.145 -10.852 1.00 96.50 95 TYR A CA 1
ATOM 737 C C . TYR A 1 95 ? 4.970 -2.426 -10.628 1.00 96.50 95 TYR A C 1
ATOM 739 O O . TYR A 1 95 ? 5.403 -3.560 -10.821 1.00 96.50 95 TYR A O 1
ATOM 747 N N . VAL A 1 96 ? 5.747 -1.419 -10.236 1.00 96.88 96 VAL A N 1
ATOM 748 C CA . VAL A 1 96 ? 7.180 -1.576 -9.942 1.00 96.88 96 VAL A CA 1
ATOM 749 C C . VAL A 1 96 ? 7.370 -1.612 -8.431 1.00 96.88 96 VAL A C 1
ATOM 751 O O . VAL A 1 96 ? 6.871 -0.739 -7.725 1.00 96.88 96 VAL A O 1
ATOM 754 N N . ILE A 1 97 ? 8.059 -2.639 -7.945 1.00 97.75 97 ILE A N 1
ATOM 755 C CA . ILE A 1 97 ? 8.289 -2.891 -6.524 1.00 97.75 97 ILE A CA 1
ATOM 756 C C . ILE A 1 97 ? 9.796 -2.956 -6.308 1.00 97.75 97 ILE A C 1
ATOM 758 O O . ILE A 1 97 ? 10.437 -3.921 -6.727 1.00 97.75 97 ILE A O 1
ATOM 762 N N . ASP A 1 98 ? 10.331 -1.923 -5.667 1.00 97.31 98 ASP A N 1
ATOM 763 C CA . ASP A 1 98 ? 11.710 -1.862 -5.194 1.00 97.31 98 ASP A CA 1
ATOM 764 C C . ASP A 1 98 ? 11.843 -2.317 -3.736 1.00 97.31 98 ASP A C 1
ATOM 766 O O . ASP A 1 98 ? 10.876 -2.783 -3.122 1.00 97.31 98 ASP A O 1
ATOM 770 N N . ASN A 1 99 ? 13.047 -2.178 -3.172 1.00 97.12 99 ASN A N 1
ATOM 771 C CA . ASN A 1 99 ? 13.325 -2.493 -1.773 1.00 97.12 99 ASN A CA 1
ATOM 772 C C . ASN A 1 99 ? 12.361 -1.760 -0.837 1.00 97.12 99 ASN A C 1
ATOM 774 O O . ASN A 1 99 ? 11.715 -2.411 -0.013 1.00 97.12 99 ASN A O 1
ATOM 778 N N . ARG A 1 100 ? 12.209 -0.437 -1.002 1.00 96.50 100 ARG A N 1
ATOM 779 C CA . ARG A 1 100 ? 11.320 0.374 -0.164 1.00 96.50 100 ARG A CA 1
ATOM 780 C C . ARG A 1 100 ? 9.886 -0.144 -0.190 1.00 96.50 100 ARG A C 1
ATOM 782 O O . ARG A 1 100 ? 9.295 -0.376 0.869 1.00 96.50 100 ARG A O 1
ATOM 789 N N . ARG A 1 101 ? 9.315 -0.356 -1.381 1.00 97.00 101 ARG A N 1
ATOM 790 C CA . ARG A 1 101 ? 7.941 -0.868 -1.525 1.00 97.00 101 ARG A CA 1
ATOM 791 C C . ARG A 1 101 ? 7.806 -2.278 -0.961 1.00 97.00 101 ARG A C 1
ATOM 793 O O . ARG A 1 101 ? 6.844 -2.554 -0.245 1.00 97.00 101 ARG A O 1
ATOM 800 N N . ALA A 1 102 ? 8.766 -3.161 -1.230 1.00 97.00 102 ALA A N 1
ATOM 801 C CA . ALA A 1 102 ? 8.771 -4.519 -0.694 1.00 97.00 102 ALA A CA 1
ATOM 802 C C . ALA A 1 102 ? 8.835 -4.528 0.841 1.00 97.00 102 ALA A C 1
ATOM 804 O O . ALA A 1 102 ? 8.089 -5.276 1.475 1.00 97.00 102 ALA A O 1
ATOM 805 N N . SER A 1 103 ? 9.660 -3.663 1.438 1.00 96.44 103 SER A N 1
ATOM 806 C CA . SER A 1 103 ? 9.764 -3.505 2.890 1.00 96.44 103 SER A CA 1
ATOM 807 C C . SER A 1 103 ? 8.438 -3.049 3.489 1.00 96.44 103 SER A C 1
ATOM 809 O O . SER A 1 103 ? 7.973 -3.651 4.454 1.00 96.44 103 SER A O 1
ATOM 811 N N . PHE A 1 104 ? 7.785 -2.042 2.902 1.00 97.38 104 PHE A N 1
ATOM 812 C CA . PHE A 1 104 ? 6.478 -1.576 3.371 1.00 97.38 104 PHE A CA 1
ATOM 813 C C . PHE A 1 104 ? 5.411 -2.678 3.327 1.00 97.38 104 PHE A C 1
ATOM 815 O O . PHE A 1 104 ? 4.710 -2.902 4.320 1.00 97.38 104 PHE A O 1
ATOM 822 N N . LEU A 1 105 ? 5.307 -3.397 2.201 1.00 97.81 105 LEU A N 1
ATOM 823 C CA . LEU A 1 105 ? 4.376 -4.518 2.041 1.00 97.81 105 LEU A CA 1
ATOM 824 C C . LEU A 1 105 ? 4.640 -5.604 3.091 1.00 97.81 105 LEU A C 1
ATOM 826 O O . LEU A 1 105 ? 3.709 -6.064 3.757 1.00 97.81 105 LEU A O 1
ATOM 830 N N . PHE A 1 106 ? 5.904 -5.997 3.258 1.00 96.62 106 PHE A N 1
ATOM 831 C CA . PHE A 1 106 ? 6.308 -7.038 4.196 1.00 96.62 106 PHE A CA 1
ATOM 832 C C . PHE A 1 106 ? 6.022 -6.648 5.648 1.00 96.62 106 PHE A C 1
ATOM 834 O O . PHE A 1 106 ? 5.369 -7.413 6.359 1.00 96.62 106 PHE A O 1
ATOM 841 N N . GLU A 1 107 ? 6.462 -5.466 6.083 1.00 96.62 107 GLU A N 1
ATOM 842 C CA . GLU A 1 107 ? 6.288 -4.980 7.457 1.00 96.62 107 GLU A CA 1
ATOM 843 C C . GLU A 1 107 ? 4.801 -4.832 7.804 1.00 96.62 107 GLU A C 1
ATOM 845 O O . GLU A 1 107 ? 4.354 -5.345 8.829 1.00 96.62 107 GLU A O 1
ATOM 850 N N . SER A 1 108 ? 4.011 -4.218 6.919 1.00 97.62 108 SER A N 1
ATOM 851 C CA . SER A 1 108 ? 2.579 -3.978 7.138 1.00 97.62 108 SER A CA 1
ATOM 852 C C . SER A 1 108 ? 1.777 -5.274 7.250 1.00 97.62 108 SER A C 1
ATOM 854 O O . SER A 1 108 ? 0.992 -5.463 8.184 1.00 97.62 108 SER A O 1
ATOM 856 N N . ILE A 1 109 ? 1.976 -6.196 6.301 1.00 98.00 109 ILE A N 1
ATOM 857 C CA . ILE A 1 109 ? 1.254 -7.474 6.272 1.00 98.00 109 ILE A CA 1
ATOM 858 C C . ILE A 1 109 ? 1.680 -8.348 7.455 1.00 98.00 109 ILE A C 1
ATOM 860 O O . ILE A 1 109 ? 0.826 -8.966 8.095 1.00 98.00 109 ILE A O 1
ATOM 864 N N . SER A 1 110 ? 2.979 -8.386 7.767 1.00 97.38 110 SER A N 1
ATOM 865 C CA . SER A 1 110 ? 3.508 -9.172 8.885 1.00 97.38 110 SER A CA 1
ATOM 866 C C . SER A 1 110 ? 3.034 -8.634 10.227 1.00 97.38 110 SER A C 1
ATOM 868 O O . SER A 1 110 ? 2.628 -9.424 11.074 1.00 97.38 110 SER A O 1
ATOM 870 N N . TYR A 1 111 ? 2.996 -7.311 10.409 1.00 97.06 111 TYR A N 1
ATOM 871 C CA . TYR A 1 111 ? 2.476 -6.688 11.625 1.00 97.06 111 TYR A CA 1
ATOM 872 C C . TYR A 1 111 ? 1.018 -7.074 11.879 1.00 97.06 111 TYR A C 1
ATOM 874 O O . TYR A 1 111 ? 0.689 -7.588 12.949 1.00 97.06 111 TYR A O 1
ATOM 882 N N . MET A 1 112 ? 0.143 -6.892 10.884 1.00 97.38 112 MET A N 1
ATOM 883 C CA . MET A 1 112 ? -1.284 -7.188 11.045 1.00 97.38 112 MET A CA 1
ATOM 884 C C . MET A 1 112 ? -1.522 -8.676 11.311 1.00 97.38 112 MET A C 1
ATOM 886 O O . MET A 1 112 ? -2.258 -9.036 12.231 1.00 97.38 112 MET A O 1
ATOM 890 N N . ARG A 1 113 ? -0.869 -9.558 10.545 1.00 97.50 113 ARG A N 1
ATOM 891 C CA . ARG A 1 113 ? -1.001 -11.014 10.717 1.00 97.50 113 ARG A CA 1
ATOM 892 C C . ARG A 1 113 ? -0.373 -11.517 12.012 1.00 97.50 113 ARG A C 1
ATOM 894 O O . ARG A 1 113 ? -0.916 -12.441 12.606 1.00 97.50 113 ARG A O 1
ATOM 901 N N . GLY A 1 114 ? 0.727 -10.919 12.457 1.00 96.25 114 GLY A N 1
ATOM 902 C CA . GLY A 1 114 ? 1.365 -11.239 13.731 1.00 96.25 114 GLY A CA 1
ATOM 903 C C . GLY A 1 114 ? 0.509 -10.816 14.924 1.00 96.25 114 GLY A C 1
ATOM 904 O O . GLY A 1 114 ? 0.349 -11.593 15.858 1.00 96.25 114 GLY A O 1
ATOM 905 N N . LYS A 1 115 ? -0.098 -9.621 14.868 1.00 95.38 115 LYS A N 1
ATOM 906 C CA . LYS A 1 115 ? -0.924 -9.075 15.956 1.00 95.38 115 LYS A CA 1
ATOM 907 C C . LYS A 1 115 ? -2.291 -9.751 16.083 1.00 95.38 115 LYS A C 1
ATOM 909 O O . LYS A 1 115 ? -2.776 -9.907 17.197 1.00 95.38 115 LYS A O 1
ATOM 914 N N . PHE A 1 116 ? -2.923 -10.126 14.969 1.00 96.44 116 PHE A N 1
ATOM 915 C CA . PHE A 1 116 ? -4.308 -10.624 14.970 1.00 96.44 116 PHE A CA 1
ATOM 916 C C . PHE A 1 116 ? -4.466 -12.067 14.478 1.00 96.44 116 PHE A C 1
ATOM 918 O O . PHE A 1 116 ? -5.567 -12.606 14.518 1.00 96.44 116 PHE A O 1
ATOM 925 N N . GLY A 1 117 ? -3.397 -12.712 14.012 1.00 96.88 117 GLY A N 1
ATOM 926 C CA . GLY A 1 117 ? -3.443 -14.041 13.404 1.00 96.88 117 GLY A CA 1
ATOM 927 C C . GLY A 1 117 ? -3.860 -14.007 11.930 1.00 96.88 117 GLY A C 1
ATOM 928 O O . GLY A 1 117 ? -4.817 -13.344 11.536 1.00 96.88 117 GLY A O 1
ATOM 929 N N . THR A 1 118 ? -3.157 -14.768 11.088 1.00 96.62 118 THR A N 1
ATOM 930 C CA . THR A 1 118 ? -3.332 -14.747 9.623 1.00 96.62 118 THR A CA 1
ATOM 931 C C . THR A 1 118 ? -4.764 -15.019 9.153 1.00 96.62 118 THR A C 1
ATOM 933 O O . THR A 1 118 ? -5.219 -14.369 8.215 1.00 96.62 118 THR A O 1
ATOM 936 N N . ALA A 1 119 ? -5.484 -15.941 9.800 1.00 96.56 119 ALA A N 1
ATOM 937 C CA . ALA A 1 119 ? -6.859 -16.291 9.430 1.00 96.56 119 ALA A CA 1
ATOM 938 C C . ALA A 1 119 ? -7.858 -15.143 9.661 1.00 96.56 119 ALA A C 1
ATOM 940 O O . ALA A 1 119 ? -8.867 -15.048 8.967 1.00 96.56 119 ALA A O 1
ATOM 941 N N . ASN A 1 120 ? -7.546 -14.242 10.593 1.00 97.12 120 ASN A N 1
ATOM 942 C CA . ASN A 1 120 ? -8.420 -13.150 11.012 1.00 97.12 120 ASN A CA 1
ATOM 943 C C . ASN A 1 120 ? -8.202 -11.871 10.197 1.00 97.12 120 ASN A C 1
ATOM 945 O O . ASN A 1 120 ? -8.976 -10.925 10.325 1.00 97.12 120 ASN A O 1
ATOM 949 N N . VAL A 1 121 ? -7.151 -11.825 9.370 1.00 97.56 121 VAL A N 1
ATOM 950 C CA . VAL A 1 121 ? -6.758 -10.648 8.588 1.00 97.56 121 VAL A CA 1
ATOM 951 C C . VAL A 1 121 ? -7.124 -10.843 7.121 1.00 97.56 121 VAL A C 1
ATOM 953 O O . VAL A 1 121 ? -6.609 -11.728 6.430 1.00 97.56 121 VAL A O 1
ATOM 956 N N . ARG A 1 122 ? -7.983 -9.955 6.624 1.00 96.81 122 ARG A N 1
ATOM 957 C CA . ARG A 1 122 ? -8.357 -9.833 5.214 1.00 96.81 122 ARG A CA 1
ATOM 958 C C . ARG A 1 122 ? -7.960 -8.453 4.700 1.00 96.81 122 ARG A C 1
ATOM 960 O O . ARG A 1 122 ? -7.956 -7.483 5.448 1.00 96.81 122 ARG A O 1
ATOM 967 N N . PHE A 1 123 ? -7.643 -8.346 3.420 1.00 96.19 123 PHE A N 1
ATOM 968 C CA . PHE A 1 123 ? -7.513 -7.063 2.737 1.00 96.19 123 PHE A CA 1
ATOM 969 C C . PHE A 1 123 ? -8.895 -6.498 2.445 1.00 96.19 123 PHE A C 1
ATOM 971 O O . PHE A 1 123 ? -9.812 -7.256 2.122 1.00 96.19 123 PHE A O 1
ATOM 978 N N . LEU A 1 124 ? -9.034 -5.179 2.532 1.00 92.56 124 LEU A N 1
ATOM 979 C CA . LEU A 1 124 ? -10.224 -4.491 2.047 1.00 92.56 124 LEU A CA 1
ATOM 980 C C . LEU A 1 124 ? -10.147 -4.381 0.520 1.00 92.56 124 LEU A C 1
ATOM 982 O O . LEU A 1 124 ? -9.122 -3.991 -0.026 1.00 92.56 124 LEU A O 1
ATOM 986 N N . TYR A 1 125 ? -11.214 -4.730 -0.187 1.00 88.56 125 TYR A N 1
ATOM 987 C CA . TYR A 1 125 ? -11.291 -4.613 -1.641 1.00 88.56 125 TYR A CA 1
ATOM 988 C C . TYR A 1 125 ? -12.019 -3.318 -2.007 1.00 88.56 125 TYR A C 1
ATOM 990 O O . TYR A 1 125 ? -13.181 -3.140 -1.622 1.00 88.56 125 TYR A O 1
ATOM 998 N N . PRO A 1 126 ? -11.361 -2.394 -2.734 1.00 73.88 126 PRO A N 1
ATOM 999 C CA . PRO A 1 126 ? -11.937 -1.090 -3.021 1.00 73.88 126 PRO A CA 1
ATOM 1000 C C . PRO A 1 126 ? -13.200 -1.232 -3.875 1.00 73.88 126 PRO A C 1
ATOM 1002 O O . PRO A 1 126 ? -13.265 -2.056 -4.793 1.00 73.88 126 PRO A O 1
ATOM 1005 N N . SER A 1 127 ? -14.209 -0.398 -3.601 1.00 70.00 127 SER A N 1
ATOM 1006 C CA . SER A 1 127 ? -15.348 -0.255 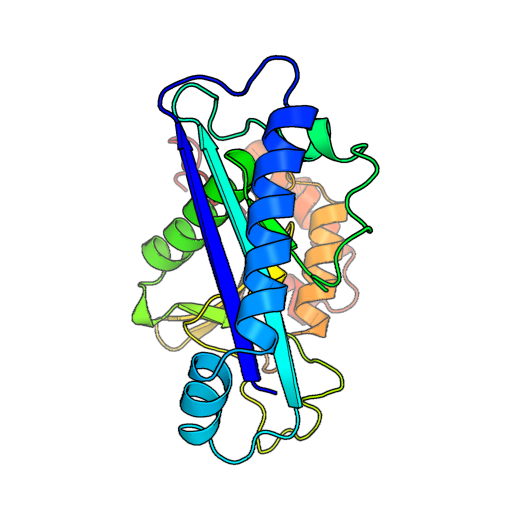-4.512 1.00 70.00 127 SER A CA 1
ATOM 1007 C C . SER A 1 127 ? -14.823 0.288 -5.835 1.00 70.00 127 SER A C 1
ATOM 1009 O O . SER A 1 127 ? -14.315 1.405 -5.886 1.00 70.00 127 SER A O 1
ATOM 1011 N N . THR A 1 128 ? -14.960 -0.471 -6.915 1.00 66.06 128 THR A N 1
ATOM 1012 C CA . THR A 1 128 ? -14.739 0.058 -8.263 1.00 66.06 128 THR A CA 1
ATOM 1013 C C . THR A 1 128 ? -16.092 0.249 -8.932 1.00 66.06 128 THR A C 1
ATOM 1015 O O . THR A 1 128 ? -17.026 -0.505 -8.660 1.00 66.06 128 THR A O 1
ATOM 1018 N N . GLY A 1 129 ? -16.202 1.202 -9.863 1.00 56.88 129 GLY A N 1
ATOM 1019 C CA . GLY A 1 129 ? -17.428 1.414 -10.652 1.00 56.88 129 GLY A CA 1
ATOM 1020 C C . GLY A 1 129 ? -17.853 0.212 -11.513 1.00 56.88 129 GLY A C 1
ATOM 1021 O O . GLY A 1 129 ? -18.850 0.288 -12.217 1.00 56.88 129 GLY A O 1
ATOM 1022 N N . LYS A 1 130 ? -17.101 -0.898 -11.470 1.00 56.44 130 LYS A N 1
ATOM 1023 C CA . LYS A 1 130 ? -17.396 -2.167 -12.145 1.00 56.44 130 LYS A CA 1
ATOM 1024 C C . LYS A 1 130 ? -17.967 -3.247 -11.209 1.00 56.44 130 LYS A C 1
ATOM 1026 O O . LYS A 1 130 ? -18.376 -4.287 -11.707 1.00 56.44 130 LYS A O 1
ATOM 1031 N N . ASN A 1 131 ? -18.014 -2.999 -9.895 1.00 56.53 131 ASN A N 1
ATOM 1032 C CA . ASN A 1 131 ? -18.573 -3.885 -8.861 1.00 56.53 131 ASN A CA 1
ATOM 1033 C C . ASN A 1 131 ? -19.664 -3.138 -8.070 1.00 56.53 131 ASN A C 1
ATOM 1035 O O . ASN A 1 131 ? -19.543 -2.933 -6.861 1.00 56.53 131 ASN A O 1
ATOM 1039 N N . VAL A 1 132 ? -20.684 -2.652 -8.784 1.00 58.25 132 VAL A N 1
ATOM 1040 C CA . VAL A 1 132 ? -21.735 -1.787 -8.218 1.00 58.25 132 VAL A CA 1
ATOM 1041 C C . VAL A 1 132 ? -22.830 -2.596 -7.523 1.00 58.25 132 VAL A C 1
ATOM 1043 O O . VAL A 1 132 ? -23.395 -2.105 -6.553 1.00 58.25 132 VAL A O 1
ATOM 1046 N N . ASP A 1 133 ? -23.099 -3.826 -7.976 1.00 66.94 133 ASP A N 1
ATOM 1047 C CA . ASP A 1 133 ? -24.145 -4.683 -7.409 1.00 66.94 133 ASP A CA 1
ATOM 1048 C C . ASP A 1 133 ? -23.760 -5.170 -5.997 1.00 66.94 133 ASP A C 1
ATOM 1050 O O . ASP A 1 133 ? -22.850 -5.998 -5.865 1.00 66.94 133 ASP A O 1
ATOM 1054 N N . PRO A 1 134 ? -24.443 -4.701 -4.934 1.00 63.53 134 PRO A N 1
ATOM 1055 C CA . PRO A 1 134 ? -24.137 -5.095 -3.563 1.00 63.53 134 PRO A CA 1
ATOM 1056 C C . PRO A 1 134 ? -24.348 -6.590 -3.299 1.00 63.53 134 PRO A C 1
ATOM 1058 O O . PRO A 1 134 ? -23.694 -7.139 -2.417 1.00 63.53 134 PRO A O 1
ATOM 1061 N N . SER A 1 135 ? -25.219 -7.262 -4.062 1.00 63.69 135 SER A N 1
ATOM 1062 C CA . SER A 1 135 ? -25.552 -8.679 -3.857 1.00 63.69 135 SER A CA 1
ATOM 1063 C C . SER A 1 135 ? -24.434 -9.638 -4.277 1.00 63.69 135 SER A C 1
ATOM 1065 O O . SER A 1 135 ? -24.362 -10.761 -3.784 1.00 63.69 135 SER A O 1
ATOM 1067 N N . GLN A 1 136 ? -23.532 -9.188 -5.152 1.00 66.00 136 GLN A N 1
ATOM 1068 C CA . GLN A 1 136 ? -22.400 -9.975 -5.658 1.00 66.00 136 GLN A CA 1
ATOM 1069 C C . GLN A 1 136 ? -21.049 -9.436 -5.177 1.00 66.00 136 GLN A C 1
ATOM 1071 O O . GLN A 1 136 ? -19.986 -9.953 -5.534 1.00 66.00 136 GLN A O 1
ATOM 1076 N N . ARG A 1 137 ? -21.064 -8.358 -4.390 1.00 71.12 137 ARG A N 1
ATOM 1077 C CA . ARG A 1 137 ? -19.863 -7.618 -4.038 1.00 71.12 137 ARG A CA 1
ATOM 1078 C C . ARG A 1 137 ? -19.116 -8.278 -2.885 1.00 71.12 137 ARG A C 1
ATOM 1080 O O . ARG A 1 137 ? -19.547 -8.252 -1.739 1.00 71.12 137 ARG A O 1
ATOM 1087 N N . ILE A 1 138 ? -17.908 -8.741 -3.183 1.00 76.81 138 ILE A N 1
ATOM 1088 C CA . ILE A 1 138 ? -16.925 -9.145 -2.178 1.00 76.81 138 ILE A CA 1
ATOM 1089 C C . ILE A 1 138 ? -16.062 -7.924 -1.843 1.00 76.81 138 ILE A C 1
ATOM 1091 O O . ILE A 1 138 ? -15.304 -7.436 -2.681 1.00 76.81 138 ILE A O 1
ATOM 1095 N N . ASN A 1 139 ? -16.203 -7.401 -0.626 1.00 84.38 139 ASN A N 1
ATOM 1096 C CA . ASN A 1 139 ? -15.481 -6.219 -0.145 1.00 84.38 139 ASN A CA 1
ATOM 1097 C C . ASN A 1 139 ? -14.218 -6.560 0.658 1.00 84.38 139 ASN A C 1
ATOM 1099 O O . ASN A 1 139 ? -13.503 -5.650 1.065 1.00 84.38 139 ASN A O 1
ATOM 1103 N N . THR A 1 140 ? -13.942 -7.842 0.903 1.00 91.12 140 THR A N 1
ATOM 1104 C CA . THR A 1 140 ? -12.769 -8.292 1.656 1.00 91.12 140 THR A CA 1
ATOM 1105 C C . THR A 1 140 ? -12.277 -9.652 1.169 1.00 91.12 140 THR A C 1
ATOM 1107 O O . THR A 1 140 ? -13.064 -10.466 0.691 1.00 91.12 140 THR A O 1
ATOM 1110 N N . GLY A 1 141 ? -10.989 -9.945 1.335 1.00 92.75 141 GLY A N 1
ATOM 1111 C CA . GLY A 1 141 ? -10.457 -11.281 1.059 1.00 92.75 141 GLY A CA 1
ATOM 1112 C C . GLY A 1 141 ? -8.981 -11.440 1.409 1.00 92.75 141 GLY A C 1
ATOM 1113 O O . GLY A 1 141 ? -8.327 -10.500 1.849 1.00 92.75 141 GLY A O 1
ATOM 1114 N N . HIS A 1 142 ? -8.439 -12.645 1.243 1.00 94.62 142 HIS A N 1
ATOM 1115 C CA . HIS A 1 142 ? -7.065 -12.961 1.667 1.00 94.62 142 HIS A CA 1
ATOM 1116 C C . HIS A 1 142 ? -5.991 -12.668 0.610 1.00 94.62 142 HIS A C 1
ATOM 1118 O O . HIS A 1 142 ? -4.799 -12.707 0.918 1.00 94.62 142 HIS A O 1
ATOM 1124 N N . VAL A 1 143 ? -6.395 -12.362 -0.625 1.00 93.00 143 VAL A N 1
ATOM 1125 C CA . VAL A 1 143 ? -5.482 -12.011 -1.720 1.00 93.00 143 VAL A CA 1
ATOM 1126 C C . VAL A 1 143 ? -5.260 -10.503 -1.724 1.00 93.00 143 VAL A C 1
ATOM 1128 O O . VAL A 1 143 ? -6.237 -9.759 -1.731 1.00 93.00 143 VAL A O 1
ATOM 1131 N N . LEU A 1 144 ? -4.001 -10.058 -1.724 1.00 94.44 144 LEU A N 1
ATOM 1132 C CA . LEU A 1 144 ? -3.637 -8.642 -1.818 1.00 94.44 144 LEU A CA 1
ATOM 1133 C C . LEU A 1 144 ? -4.057 -8.079 -3.192 1.00 94.44 144 LEU A C 1
ATOM 1135 O O . LEU A 1 144 ? -3.615 -8.612 -4.213 1.00 94.44 144 LEU A O 1
ATOM 1139 N N . PRO A 1 145 ? -4.871 -7.008 -3.252 1.00 91.94 145 PRO A N 1
ATOM 1140 C CA . PRO A 1 145 ? -5.155 -6.305 -4.500 1.00 91.94 145 PRO A CA 1
ATOM 1141 C C . PRO A 1 145 ? -3.882 -5.746 -5.139 1.00 91.94 145 PRO A C 1
ATOM 1143 O O . PRO A 1 145 ? -3.048 -5.152 -4.459 1.00 91.94 145 PRO A O 1
ATOM 1146 N N . ALA A 1 146 ? -3.749 -5.883 -6.459 1.00 91.88 146 ALA A N 1
ATOM 1147 C CA . ALA A 1 146 ? -2.566 -5.403 -7.178 1.00 91.88 146 ALA A CA 1
ATOM 1148 C C . ALA A 1 146 ? -2.393 -3.877 -7.066 1.00 91.88 146 ALA A C 1
ATOM 1150 O O . ALA A 1 146 ? -1.278 -3.374 -7.041 1.00 91.88 146 ALA A O 1
ATOM 1151 N N . GLU A 1 147 ? -3.498 -3.146 -6.932 1.00 90.31 147 GLU A N 1
ATOM 1152 C CA . GLU A 1 147 ? -3.541 -1.706 -6.682 1.00 90.31 147 GLU A CA 1
ATOM 1153 C C . GLU A 1 147 ? -2.805 -1.305 -5.397 1.00 90.31 147 GLU A C 1
ATOM 1155 O O . GLU A 1 147 ? -2.322 -0.180 -5.301 1.00 90.31 147 GLU A O 1
ATOM 1160 N N . TYR A 1 148 ? -2.687 -2.212 -4.422 1.00 95.06 148 TYR A N 1
ATOM 1161 C CA . TYR A 1 148 ? -1.971 -1.949 -3.176 1.00 95.06 148 TYR A CA 1
ATOM 1162 C C . TYR A 1 148 ? -0.468 -2.221 -3.258 1.00 95.06 148 TYR A C 1
ATOM 1164 O O . TYR A 1 148 ? 0.250 -1.803 -2.357 1.00 95.06 148 TYR A O 1
ATOM 1172 N N . LEU A 1 149 ? 0.037 -2.837 -4.335 1.00 95.69 149 LEU A N 1
ATOM 1173 C CA . LEU A 1 149 ? 1.473 -3.117 -4.499 1.00 95.69 149 LEU A CA 1
ATOM 1174 C C . LEU A 1 149 ? 2.331 -1.846 -4.542 1.00 95.69 149 LEU A C 1
ATOM 1176 O O . LEU A 1 149 ? 3.474 -1.861 -4.099 1.00 95.69 149 LEU A O 1
ATOM 1180 N N . THR A 1 150 ? 1.776 -0.752 -5.063 1.00 94.31 150 THR A N 1
ATOM 1181 C CA . THR A 1 150 ? 2.442 0.558 -5.162 1.00 94.31 150 THR A CA 1
ATOM 1182 C C . THR A 1 150 ? 1.708 1.643 -4.374 1.00 94.31 150 THR A C 1
ATOM 1184 O O . THR A 1 150 ? 1.987 2.826 -4.545 1.00 94.31 150 THR A O 1
ATOM 1187 N N . SER A 1 151 ? 0.729 1.264 -3.551 1.00 94.69 151 SER A N 1
ATOM 1188 C CA . SER A 1 151 ? -0.026 2.201 -2.719 1.00 94.69 151 SER A CA 1
ATOM 1189 C C . SER A 1 151 ? 0.800 2.609 -1.502 1.00 94.69 151 SER A C 1
ATOM 1191 O O . SER A 1 151 ? 1.499 1.783 -0.917 1.00 94.69 151 SER A O 1
ATOM 1193 N N . GLY A 1 152 ? 0.669 3.868 -1.079 1.00 95.56 152 GLY A N 1
ATOM 1194 C CA . GLY A 1 152 ? 1.205 4.338 0.203 1.00 95.56 152 GLY A CA 1
ATOM 1195 C C . GLY A 1 152 ? 0.410 3.835 1.414 1.00 95.56 152 GLY A C 1
ATOM 1196 O O . GLY A 1 152 ? 0.815 4.060 2.547 1.00 95.56 152 GLY A O 1
ATOM 1197 N N . ILE A 1 153 ? -0.722 3.159 1.195 1.00 97.12 153 ILE A N 1
ATOM 1198 C CA . ILE A 1 153 ? -1.551 2.584 2.257 1.00 97.12 153 ILE A CA 1
ATOM 1199 C C . ILE A 1 153 ? -1.998 1.158 1.936 1.00 97.12 153 ILE A C 1
ATOM 1201 O O . ILE A 1 153 ? -2.242 0.824 0.773 1.00 97.12 153 ILE A O 1
ATOM 1205 N N . ILE A 1 154 ? -2.198 0.344 2.972 1.00 97.62 154 ILE A N 1
ATOM 1206 C CA . ILE A 1 154 ? -2.809 -0.986 2.859 1.00 97.62 154 ILE A CA 1
ATOM 1207 C C . ILE A 1 154 ? -3.954 -1.084 3.868 1.00 97.62 154 ILE A C 1
ATOM 1209 O O . ILE A 1 154 ? -3.696 -1.157 5.071 1.00 97.62 154 ILE A O 1
ATOM 1213 N N . PRO A 1 155 ? -5.216 -1.059 3.413 1.00 96.25 155 PRO A N 1
ATOM 1214 C CA . PRO A 1 155 ? -6.367 -1.257 4.276 1.00 96.25 155 PRO A CA 1
ATOM 1215 C C . PRO A 1 155 ? -6.671 -2.745 4.499 1.00 96.25 155 PRO A C 1
ATOM 1217 O O . PRO A 1 155 ? -6.602 -3.581 3.592 1.00 96.25 155 PRO A O 1
ATOM 1220 N N . PHE A 1 156 ? -7.085 -3.056 5.720 1.00 96.62 156 PHE A N 1
ATOM 1221 C CA . PHE A 1 156 ? -7.413 -4.392 6.189 1.00 96.62 156 PHE A CA 1
ATOM 1222 C C . PHE A 1 156 ? -8.775 -4.403 6.875 1.00 96.62 156 PHE A C 1
ATOM 1224 O O . PHE A 1 156 ? -9.169 -3.446 7.541 1.00 96.62 156 PHE A O 1
ATOM 1231 N N . PHE A 1 157 ? -9.453 -5.534 6.767 1.00 95.38 157 PHE A N 1
ATOM 1232 C CA . PHE A 1 157 ? -10.592 -5.893 7.591 1.00 95.38 157 PHE A CA 1
ATOM 1233 C C . PHE A 1 157 ? -10.184 -7.041 8.508 1.00 95.38 157 PHE A C 1
ATOM 1235 O O . PHE A 1 157 ? -9.656 -8.057 8.046 1.00 95.38 157 PHE A O 1
ATOM 1242 N N . ILE A 1 158 ? -10.413 -6.873 9.804 1.00 95.69 158 ILE A N 1
ATOM 1243 C CA . ILE A 1 158 ? -9.947 -7.799 10.832 1.00 95.69 158 ILE A CA 1
ATOM 1244 C C . ILE A 1 158 ? -11.145 -8.272 11.642 1.00 95.69 158 ILE A C 1
ATOM 1246 O O . ILE A 1 158 ? -11.926 -7.459 12.129 1.00 95.69 158 ILE A O 1
ATOM 1250 N N . GLU A 1 159 ? -11.264 -9.581 11.820 1.00 94.00 159 GLU A N 1
ATOM 1251 C CA . GLU A 1 159 ? -12.263 -10.183 12.700 1.00 94.00 159 GLU A CA 1
ATOM 1252 C C . GLU A 1 159 ? -11.543 -11.008 13.763 1.00 94.00 159 GLU A C 1
ATOM 1254 O O . GLU A 1 159 ? -11.071 -12.106 13.495 1.00 94.00 159 GLU A O 1
ATOM 1259 N N . HIS A 1 160 ? -11.385 -10.440 14.957 1.00 93.12 160 HIS A N 1
ATOM 1260 C CA . HIS A 1 160 ? -10.593 -11.027 16.038 1.00 93.12 160 HIS A CA 1
ATOM 1261 C C . HIS A 1 160 ? -11.365 -10.927 17.351 1.00 93.12 160 HIS A C 1
ATOM 1263 O O . HIS A 1 160 ? -11.852 -9.847 17.682 1.00 93.12 160 HIS A O 1
ATOM 1269 N N . GLU A 1 161 ? -11.480 -12.035 18.092 1.00 92.06 161 GLU A N 1
ATOM 1270 C CA . GLU A 1 161 ? -12.198 -12.102 19.383 1.00 92.06 161 GLU A CA 1
ATOM 1271 C C . GLU A 1 161 ? -13.648 -11.589 19.301 1.00 92.06 161 GLU A C 1
ATOM 1273 O O . GLU A 1 161 ? -14.125 -10.854 20.166 1.00 92.06 161 GLU A O 1
ATOM 1278 N N . GLY A 1 162 ? -14.349 -11.922 18.212 1.00 89.06 162 GLY A N 1
ATOM 1279 C CA . GLY A 1 162 ? -15.723 -11.469 17.976 1.00 89.06 162 GLY A CA 1
ATOM 1280 C C . GLY A 1 162 ? -15.855 -9.968 17.695 1.00 89.06 162 GLY A C 1
ATOM 1281 O O . GLY A 1 162 ? -16.976 -9.463 17.647 1.00 89.06 162 GLY A O 1
ATOM 1282 N N . LYS A 1 163 ? -14.736 -9.250 17.506 1.00 91.69 163 LYS A N 1
ATOM 1283 C CA . LYS A 1 163 ? -14.720 -7.828 17.159 1.00 91.69 163 LYS A CA 1
ATOM 1284 C C . LYS A 1 163 ? -14.316 -7.608 15.709 1.00 91.69 163 LYS A C 1
ATOM 1286 O O . LYS A 1 163 ? -13.265 -8.084 15.271 1.00 91.69 163 LYS A O 1
ATOM 1291 N N . LYS A 1 164 ? -15.113 -6.812 14.998 1.00 93.12 164 LYS A N 1
ATOM 1292 C CA . LYS A 1 164 ? -14.803 -6.334 13.645 1.00 93.12 164 LYS A CA 1
ATOM 1293 C C . LYS A 1 164 ? -14.006 -5.038 13.723 1.00 93.12 164 LYS A C 1
ATOM 1295 O O . LYS A 1 164 ? -14.449 -4.069 14.343 1.00 93.12 164 LYS A O 1
ATOM 1300 N N . LYS A 1 165 ? -12.837 -5.015 13.090 1.00 95.25 165 LYS A N 1
ATOM 1301 C CA . LYS A 1 165 ? -11.936 -3.861 13.058 1.00 95.25 165 LYS A CA 1
ATOM 1302 C C . LYS A 1 165 ? -11.613 -3.489 11.625 1.00 95.25 165 LYS A C 1
ATOM 1304 O O . LYS A 1 165 ? -11.370 -4.355 10.783 1.00 95.25 165 LYS A O 1
ATOM 1309 N N . LEU A 1 166 ? -11.561 -2.191 11.377 1.00 95.62 166 LEU A N 1
ATOM 1310 C CA . LEU A 1 166 ? -11.023 -1.637 10.146 1.00 95.62 166 LEU A CA 1
ATOM 1311 C C . LEU A 1 166 ? -9.612 -1.142 10.447 1.00 95.62 166 LEU A C 1
ATOM 1313 O O . LEU A 1 166 ? -9.417 -0.428 11.425 1.00 95.62 166 LEU A O 1
ATOM 1317 N N . ALA A 1 167 ? -8.624 -1.529 9.652 1.00 96.69 167 ALA A N 1
ATOM 1318 C CA . ALA A 1 167 ? -7.247 -1.116 9.887 1.00 96.69 167 ALA A CA 1
ATOM 1319 C C . ALA A 1 167 ? -6.587 -0.582 8.621 1.00 96.69 167 ALA A C 1
ATOM 1321 O O . ALA A 1 167 ? -6.975 -0.947 7.514 1.00 96.69 167 ALA A O 1
ATOM 1322 N N . VAL A 1 168 ? -5.572 0.261 8.777 1.00 97.75 168 VAL A N 1
ATOM 1323 C CA . VAL A 1 168 ? -4.718 0.709 7.676 1.00 97.75 168 VAL A CA 1
ATOM 1324 C C . VAL A 1 168 ? -3.275 0.828 8.145 1.00 97.75 168 VAL A C 1
ATOM 1326 O O . VAL A 1 168 ? -3.014 1.391 9.207 1.00 97.75 168 VAL A O 1
ATOM 1329 N N . CYS A 1 169 ? -2.344 0.305 7.353 1.00 98.31 169 CYS A N 1
ATOM 1330 C CA . CYS A 1 169 ? -0.931 0.668 7.446 1.00 98.31 169 CYS A CA 1
ATOM 1331 C C . CYS A 1 169 ? -0.644 1.777 6.437 1.00 98.31 169 CYS A C 1
ATOM 1333 O O . CYS A 1 169 ? -1.090 1.678 5.294 1.00 98.31 169 CYS A O 1
ATOM 1335 N N . CYS A 1 170 ? 0.087 2.803 6.856 1.00 97.88 170 CYS A N 1
ATOM 1336 C CA . CYS A 1 170 ? 0.518 3.929 6.034 1.00 97.88 170 CYS A CA 1
ATOM 1337 C C . CYS A 1 170 ? 2.040 3.918 5.914 1.00 97.88 170 CYS A C 1
ATOM 1339 O O . CYS A 1 170 ? 2.701 3.768 6.928 1.00 97.88 170 CYS A O 1
ATOM 1341 N N . ASP A 1 171 ? 2.588 4.072 4.712 1.00 96.50 171 ASP A N 1
ATOM 1342 C CA . ASP A 1 171 ? 4.039 4.126 4.488 1.00 96.50 171 ASP A CA 1
ATOM 1343 C C . ASP A 1 171 ? 4.640 5.483 4.881 1.00 96.50 171 ASP A C 1
ATOM 1345 O O . ASP A 1 171 ? 5.809 5.564 5.254 1.00 96.50 171 ASP A O 1
ATOM 1349 N N . ASP A 1 172 ? 3.837 6.548 4.816 1.00 96.44 172 ASP A N 1
ATOM 1350 C CA . ASP A 1 172 ? 4.258 7.876 5.258 1.00 96.44 172 ASP A CA 1
ATOM 1351 C C . ASP A 1 172 ? 4.436 7.916 6.776 1.00 96.44 172 ASP A C 1
ATOM 1353 O O . ASP A 1 172 ? 3.714 7.257 7.527 1.00 96.44 172 ASP A O 1
ATOM 1357 N N . GLU A 1 173 ? 5.368 8.747 7.233 1.00 96.31 173 GLU A N 1
ATOM 1358 C CA . GLU A 1 173 ? 5.528 9.063 8.647 1.00 96.31 173 GLU A CA 1
ATOM 1359 C C . GLU A 1 173 ? 4.278 9.734 9.235 1.00 96.31 173 GLU A C 1
ATOM 1361 O O . GLU A 1 173 ? 3.473 10.367 8.542 1.00 96.31 173 GLU A O 1
ATOM 1366 N N . PHE A 1 174 ? 4.118 9.607 10.552 1.00 97.75 174 PHE A N 1
ATOM 1367 C CA . PHE A 1 174 ? 3.015 10.226 11.261 1.00 97.75 174 PHE A CA 1
ATOM 1368 C C . PHE A 1 174 ? 2.998 11.743 11.045 1.00 97.75 174 PHE A C 1
ATOM 1370 O O . PHE A 1 174 ? 3.974 12.454 11.275 1.00 97.75 174 PHE A O 1
ATOM 1377 N N . SER A 1 175 ? 1.822 12.250 10.689 1.00 97.75 175 SER A N 1
ATOM 1378 C CA . SER A 1 175 ? 1.499 13.670 10.731 1.00 97.75 175 SER A CA 1
ATOM 1379 C C . SER A 1 175 ? 0.037 13.848 11.128 1.00 97.75 175 SER A C 1
ATOM 1381 O O . SER A 1 175 ? -0.810 12.997 10.841 1.00 97.75 175 SER A O 1
ATOM 1383 N N . GLU A 1 176 ? -0.287 14.974 11.768 1.00 97.50 176 GLU A N 1
ATOM 1384 C CA . GLU A 1 176 ? -1.672 15.304 12.133 1.00 97.50 176 GLU A CA 1
ATOM 1385 C C . GLU A 1 176 ? -2.591 15.313 10.899 1.00 97.50 176 GLU A C 1
ATOM 1387 O O . GLU A 1 176 ? -3.706 14.787 10.922 1.00 97.50 176 GLU A O 1
ATOM 1392 N N . GLU A 1 177 ? -2.100 15.878 9.795 1.00 97.06 177 GLU A N 1
ATOM 1393 C CA . GLU A 1 177 ? -2.835 15.962 8.538 1.00 97.06 177 GLU A CA 1
ATOM 1394 C C . GLU A 1 177 ? -3.000 14.587 7.875 1.00 97.06 177 GLU A C 1
ATOM 1396 O O . GLU A 1 177 ? -4.101 14.251 7.430 1.00 97.06 177 GLU A O 1
ATOM 1401 N N . GLY A 1 178 ? -1.942 13.768 7.858 1.00 97.31 178 GLY A N 1
ATOM 1402 C CA . GLY A 1 178 ? -1.997 12.386 7.380 1.00 97.31 178 GLY A CA 1
ATOM 1403 C C . GLY A 1 178 ? -3.022 11.563 8.156 1.00 97.31 178 GLY A C 1
ATOM 1404 O O . GLY A 1 178 ? -3.891 10.932 7.555 1.00 97.31 178 GLY A O 1
ATOM 1405 N N . LEU A 1 179 ? -3.017 11.655 9.490 1.00 98.31 179 LEU A N 1
ATOM 1406 C CA . LEU A 1 179 ? -4.012 10.993 10.334 1.00 98.31 179 LEU A CA 1
ATOM 1407 C C . LEU A 1 179 ? -5.436 11.463 10.009 1.00 98.31 179 LEU A C 1
ATOM 1409 O O . LEU A 1 179 ? -6.322 10.627 9.837 1.00 98.31 179 LEU A O 1
ATOM 1413 N N . ARG A 1 180 ? -5.671 12.774 9.866 1.00 97.06 180 ARG A N 1
ATOM 1414 C CA . ARG A 1 180 ? -6.997 13.310 9.509 1.00 97.06 180 ARG A CA 1
ATOM 1415 C C . ARG A 1 180 ? -7.498 12.741 8.179 1.00 97.06 180 ARG A C 1
ATOM 1417 O O . ARG A 1 180 ? -8.652 12.319 8.093 1.00 97.06 180 ARG A O 1
ATOM 1424 N N . ARG A 1 181 ? -6.632 12.692 7.160 1.00 96.56 181 ARG A N 1
ATOM 1425 C CA . ARG A 1 181 ? -6.953 12.108 5.846 1.00 96.56 181 ARG A CA 1
ATOM 1426 C C . ARG A 1 181 ? -7.289 10.623 5.957 1.00 96.56 181 ARG A C 1
ATOM 1428 O O . ARG A 1 181 ? -8.284 10.195 5.380 1.00 96.56 181 ARG A O 1
ATOM 1435 N N . LEU A 1 182 ? -6.511 9.855 6.721 1.00 97.31 182 LEU A N 1
ATOM 1436 C CA . LEU A 1 182 ? -6.751 8.422 6.911 1.00 97.31 182 LEU A CA 1
ATOM 1437 C C . LEU A 1 182 ? -8.047 8.143 7.676 1.00 97.31 182 LEU A C 1
ATOM 1439 O O . LEU A 1 182 ? -8.784 7.245 7.280 1.00 97.31 182 LEU A O 1
ATOM 1443 N N . ILE A 1 183 ? -8.379 8.928 8.708 1.00 96.19 183 ILE A N 1
ATOM 1444 C CA . ILE A 1 183 ? -9.669 8.799 9.407 1.00 96.19 183 ILE A CA 1
ATOM 1445 C C . ILE A 1 183 ? -10.824 9.066 8.434 1.00 96.19 183 ILE A C 1
ATOM 1447 O O . ILE A 1 183 ? -11.763 8.276 8.373 1.00 96.19 183 ILE A O 1
ATOM 1451 N N . GLY A 1 184 ? -10.743 10.138 7.638 1.00 93.56 184 GLY A N 1
ATOM 1452 C CA . GLY A 1 184 ? -11.759 10.454 6.630 1.00 93.56 184 GLY A CA 1
ATOM 1453 C C . GLY A 1 184 ? -11.904 9.360 5.568 1.00 93.56 184 GLY A C 1
ATOM 1454 O O . GLY A 1 184 ? -13.021 8.954 5.247 1.00 93.56 184 GLY A O 1
ATOM 1455 N N . TYR A 1 185 ? -10.781 8.831 5.073 1.00 93.06 185 TYR A N 1
ATOM 1456 C CA . TYR A 1 185 ? -10.772 7.709 4.137 1.00 93.06 185 TYR A CA 1
ATOM 1457 C C . TYR A 1 185 ? -11.444 6.472 4.738 1.00 93.06 185 TYR A C 1
ATOM 1459 O O . TYR A 1 185 ? -12.373 5.938 4.134 1.00 93.06 185 TYR A O 1
ATOM 1467 N N . LEU A 1 186 ? -11.031 6.050 5.936 1.00 92.75 186 LEU A N 1
ATOM 1468 C CA . LEU A 1 186 ? -11.589 4.876 6.607 1.00 92.75 186 LEU A CA 1
ATOM 1469 C C . LEU A 1 186 ? -13.079 5.033 6.913 1.00 92.75 186 LEU A C 1
ATOM 1471 O O . LEU A 1 186 ? -13.822 4.071 6.735 1.00 92.75 186 LEU A O 1
ATOM 1475 N N . ASN A 1 187 ? -13.528 6.236 7.277 1.00 90.88 187 ASN A N 1
ATOM 1476 C CA . ASN A 1 187 ? -14.952 6.520 7.448 1.00 90.88 187 ASN A CA 1
ATOM 1477 C C . ASN A 1 187 ? -15.723 6.342 6.126 1.00 90.88 187 ASN A C 1
ATOM 1479 O O . ASN A 1 187 ? -16.797 5.754 6.099 1.00 90.88 187 ASN A O 1
ATOM 1483 N N . SER A 1 188 ? -15.143 6.770 4.997 1.00 87.94 188 SER A N 1
ATOM 1484 C CA . SER A 1 188 ? -15.787 6.642 3.679 1.00 87.94 188 SER A CA 1
ATOM 1485 C C . SER A 1 188 ? -15.870 5.205 3.146 1.00 87.94 188 SER A C 1
ATOM 1487 O O . SER A 1 188 ? -16.734 4.908 2.320 1.00 87.94 188 SER A O 1
ATOM 1489 N N . VAL A 1 189 ? -14.976 4.310 3.586 1.00 86.50 189 VAL A N 1
ATOM 1490 C CA . VAL A 1 189 ? -14.922 2.911 3.116 1.00 86.50 189 VAL A CA 1
ATOM 1491 C C . VAL A 1 189 ? -15.455 1.895 4.126 1.00 86.50 189 VAL A C 1
ATOM 1493 O O . VAL A 1 189 ? -15.553 0.709 3.795 1.00 86.50 189 VAL A O 1
ATOM 1496 N N . ALA A 1 190 ? -15.817 2.335 5.333 1.00 82.56 190 ALA A N 1
ATOM 1497 C CA . ALA A 1 190 ? -16.475 1.510 6.335 1.00 82.56 190 ALA A CA 1
ATOM 1498 C C . ALA A 1 190 ? -17.805 0.979 5.772 1.00 82.56 190 ALA A C 1
ATOM 1500 O O . ALA A 1 190 ? -18.810 1.678 5.712 1.00 82.56 190 ALA A O 1
ATOM 1501 N N . SER A 1 191 ? -17.790 -0.268 5.295 1.00 67.44 191 SER A N 1
ATOM 1502 C CA . SER A 1 191 ? -18.976 -0.922 4.720 1.00 67.44 191 SER A CA 1
ATOM 1503 C C . SER A 1 191 ? -19.942 -1.413 5.804 1.00 67.44 191 SER A C 1
ATOM 1505 O O . SER A 1 191 ? -21.141 -1.509 5.573 1.00 67.44 191 SER A O 1
ATOM 1507 N N . GLU A 1 192 ? -19.404 -1.716 6.985 1.00 69.81 192 GLU A N 1
ATOM 1508 C CA . GLU A 1 192 ? -20.118 -2.042 8.217 1.00 69.81 192 GLU A CA 1
ATOM 1509 C C . GLU A 1 192 ? -19.519 -1.183 9.332 1.00 69.81 192 GLU A C 1
ATOM 1511 O O . GLU A 1 192 ? -18.330 -0.861 9.261 1.00 69.81 192 GLU A O 1
ATOM 1516 N N . PHE A 1 193 ? -20.302 -0.830 10.357 1.00 73.44 193 PHE A N 1
ATOM 1517 C CA . PHE A 1 193 ? -19.784 -0.074 11.500 1.00 73.44 193 PHE A CA 1
ATOM 1518 C C . PHE A 1 193 ? -18.694 -0.891 12.212 1.00 73.44 193 PHE A C 1
ATOM 1520 O O . PHE A 1 193 ? -19.007 -1.926 12.811 1.00 73.44 193 PHE A O 1
ATOM 1527 N N . PRO A 1 194 ? -17.416 -0.469 12.147 1.00 86.06 194 PRO A N 1
ATOM 1528 C CA . PRO A 1 194 ? -16.363 -1.163 12.863 1.00 86.06 194 PRO A CA 1
ATOM 1529 C C . PRO A 1 194 ? -16.541 -0.926 14.363 1.00 86.06 194 PRO A C 1
ATOM 1531 O O . PRO A 1 194 ? -17.022 0.118 14.791 1.00 86.06 194 PRO A O 1
ATOM 1534 N N . GLN A 1 195 ? -16.107 -1.878 15.181 1.00 92.69 195 GLN A N 1
ATOM 1535 C CA . GLN A 1 195 ? -16.026 -1.684 16.633 1.00 92.69 195 GLN A CA 1
ATOM 1536 C C . GLN A 1 195 ? -14.691 -1.055 17.045 1.00 92.69 195 GLN A C 1
ATOM 1538 O O . GLN A 1 195 ? -14.523 -0.654 18.192 1.00 92.69 195 GLN A O 1
ATOM 1543 N N . GLN A 1 196 ? -13.729 -1.007 16.122 1.00 94.88 196 GLN A N 1
ATOM 1544 C CA . GLN A 1 196 ? -12.427 -0.386 16.312 1.00 94.88 196 GLN A CA 1
ATOM 1545 C C . GLN A 1 196 ? -11.825 -0.005 14.957 1.00 94.88 196 GLN A C 1
ATOM 1547 O O . GLN A 1 196 ? -11.934 -0.758 13.986 1.00 94.88 196 GLN A O 1
ATOM 1552 N N . VAL A 1 197 ? -11.145 1.136 14.908 1.00 96.62 197 VAL A N 1
ATOM 1553 C CA . VAL A 1 197 ? -10.401 1.607 13.740 1.00 96.62 197 VAL A CA 1
ATOM 1554 C C . VAL A 1 197 ? -8.926 1.708 14.113 1.00 96.62 197 VAL A C 1
ATOM 1556 O O . VAL A 1 197 ? -8.580 2.452 15.018 1.00 96.62 197 VAL A O 1
ATOM 1559 N N . LEU A 1 198 ? -8.043 0.973 13.444 1.00 97.31 198 LEU A N 1
ATOM 1560 C CA . LEU A 1 198 ? -6.607 0.970 13.737 1.00 97.31 198 LEU A CA 1
ATOM 1561 C C . LEU A 1 198 ? -5.825 1.665 12.621 1.00 97.31 198 LEU A C 1
ATOM 1563 O O . LEU A 1 198 ? -5.829 1.209 11.481 1.00 97.31 198 LEU A O 1
ATOM 1567 N N . ILE A 1 199 ? -5.107 2.735 12.943 1.00 98.25 199 ILE A N 1
ATOM 1568 C CA . ILE A 1 199 ? -4.255 3.449 11.988 1.00 98.25 199 ILE A CA 1
ATOM 1569 C C . ILE A 1 199 ? -2.800 3.272 12.411 1.00 98.25 199 ILE A C 1
ATOM 1571 O O . ILE A 1 199 ? -2.391 3.742 13.472 1.00 98.25 199 ILE A O 1
ATOM 1575 N N . ALA A 1 200 ? -2.025 2.572 11.588 1.00 97.81 200 ALA A N 1
ATOM 1576 C CA . ALA A 1 200 ? -0.642 2.231 11.871 1.00 97.81 200 ALA A CA 1
ATOM 1577 C C . ALA A 1 200 ? 0.318 3.037 10.982 1.00 97.81 200 ALA A C 1
ATOM 1579 O O . ALA A 1 200 ? 0.258 2.942 9.756 1.00 97.81 200 ALA A O 1
ATOM 1580 N N . PHE A 1 201 ? 1.223 3.785 11.610 1.00 97.69 201 PHE A N 1
ATOM 1581 C CA . PHE A 1 201 ? 2.313 4.526 10.960 1.00 97.69 201 PHE A CA 1
ATOM 1582 C C . PHE A 1 201 ? 3.665 3.856 11.264 1.00 97.69 201 PHE A C 1
ATOM 1584 O O . PHE A 1 201 ? 3.757 3.109 12.239 1.00 97.69 201 PHE A O 1
ATOM 1591 N N . PRO A 1 202 ? 4.735 4.100 10.489 1.00 95.56 202 PRO A N 1
ATOM 1592 C CA . PRO A 1 202 ? 6.033 3.476 10.738 1.00 95.56 202 PRO A CA 1
ATOM 1593 C C . PRO A 1 202 ? 6.735 4.022 11.985 1.00 95.56 202 PRO A C 1
ATOM 1595 O O . PRO A 1 202 ? 7.552 3.318 12.567 1.00 95.56 202 PRO A O 1
ATOM 1598 N N . ASN A 1 203 ? 6.465 5.271 12.372 1.00 94.56 203 ASN A N 1
ATOM 1599 C CA . ASN A 1 203 ? 7.214 5.999 13.403 1.00 94.56 203 ASN A CA 1
ATOM 1600 C C . ASN A 1 203 ? 6.327 6.583 14.516 1.00 94.56 203 ASN A C 1
ATOM 1602 O O . ASN A 1 203 ? 6.792 7.412 15.296 1.00 94.56 203 ASN A O 1
ATOM 1606 N N . TYR A 1 204 ? 5.051 6.188 14.607 1.00 94.81 204 TYR A N 1
ATOM 1607 C CA . TYR A 1 204 ? 4.192 6.716 15.66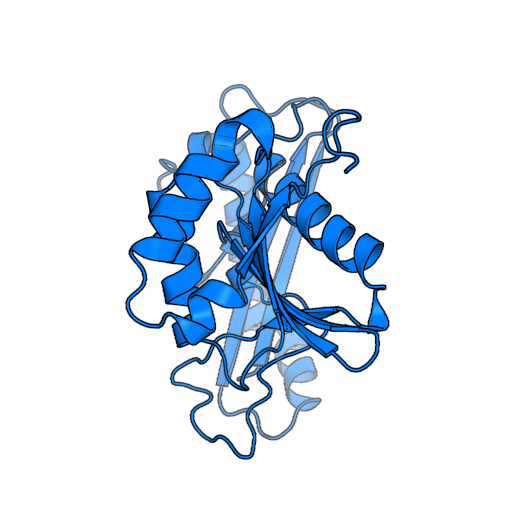5 1.00 94.81 204 TYR A CA 1
ATOM 1608 C C . TYR A 1 204 ? 4.724 6.325 17.050 1.00 94.81 204 TYR A C 1
ATOM 1610 O O . TYR A 1 204 ? 5.020 5.168 17.336 1.00 94.81 204 TYR A O 1
ATOM 1618 N N . SER A 1 205 ? 4.772 7.308 17.938 1.00 91.94 205 SER A N 1
ATOM 1619 C CA . SER A 1 205 ? 5.248 7.188 19.315 1.00 91.94 205 SER A CA 1
ATOM 1620 C C . SER A 1 205 ? 4.275 7.929 20.213 1.00 91.94 205 SER A C 1
ATOM 1622 O O . SER A 1 205 ? 3.997 9.104 19.977 1.00 91.94 205 SER A O 1
ATOM 1624 N N . PHE A 1 206 ? 3.752 7.265 21.245 1.00 89.75 206 PHE A N 1
ATOM 1625 C CA . PHE A 1 206 ? 2.779 7.880 22.148 1.00 89.75 206 PHE A CA 1
ATOM 1626 C C . PHE A 1 206 ? 3.342 9.136 22.834 1.00 89.75 206 PHE A C 1
ATOM 1628 O O . PHE A 1 206 ? 2.640 10.143 22.937 1.00 89.75 206 PHE A O 1
ATOM 1635 N N . GLY A 1 207 ? 4.611 9.102 23.255 1.00 89.75 207 GLY A N 1
ATOM 1636 C CA . GLY A 1 207 ? 5.257 10.226 23.939 1.00 89.75 207 GLY A CA 1
ATOM 1637 C C . GLY A 1 207 ? 5.407 11.471 23.062 1.00 89.75 207 GLY A C 1
ATOM 1638 O O . GLY A 1 207 ? 5.288 12.586 23.559 1.00 89.75 207 GLY A O 1
ATOM 1639 N N . GLU A 1 208 ? 5.612 11.286 21.759 1.00 92.00 208 GLU A N 1
ATOM 1640 C CA . GLU A 1 208 ? 5.839 12.388 20.816 1.00 92.00 208 GLU A CA 1
ATOM 1641 C C . GLU A 1 208 ? 4.538 12.861 20.156 1.00 92.00 208 GLU A C 1
ATOM 1643 O O . GLU A 1 208 ? 4.315 14.058 19.987 1.00 92.00 208 GLU A O 1
ATOM 1648 N N . HIS A 1 209 ? 3.642 11.928 19.826 1.00 96.00 209 HIS A N 1
ATOM 1649 C CA . HIS A 1 209 ? 2.578 12.162 18.851 1.00 96.00 209 HIS A CA 1
ATOM 1650 C C . HIS A 1 209 ? 1.159 12.139 19.438 1.00 96.00 209 HIS A C 1
ATOM 1652 O O . HIS A 1 209 ? 0.209 12.538 18.760 1.00 96.00 209 HIS A O 1
ATOM 1658 N N . SER A 1 210 ? 0.968 11.709 20.692 1.00 94.81 210 SER A N 1
ATOM 1659 C CA . SER A 1 210 ? -0.372 11.558 21.295 1.00 94.81 210 SER A CA 1
ATOM 1660 C C . SER A 1 210 ? -1.191 12.852 21.288 1.00 94.81 210 SER A C 1
ATOM 1662 O O . SER A 1 210 ? -2.385 12.828 20.979 1.00 94.81 210 SER A O 1
ATOM 1664 N N . ARG A 1 211 ? -0.556 14.002 21.553 1.00 96.50 211 ARG A N 1
ATOM 1665 C CA . ARG A 1 211 ? -1.216 15.315 21.502 1.00 96.50 211 ARG A CA 1
ATOM 1666 C C . ARG A 1 211 ? -1.705 15.656 20.094 1.00 96.50 211 ARG A C 1
ATOM 1668 O O . ARG A 1 211 ? -2.851 16.068 19.936 1.00 96.50 211 ARG A O 1
ATOM 1675 N N . GLN A 1 212 ? -0.863 15.469 19.080 1.00 97.12 212 GLN A N 1
ATOM 1676 C CA . GLN A 1 212 ? -1.229 15.708 17.679 1.00 97.12 212 GLN A CA 1
ATOM 1677 C C . GLN A 1 212 ? -2.338 14.746 17.236 1.00 97.12 212 GLN A C 1
ATOM 1679 O O . GLN A 1 212 ? -3.293 15.156 16.583 1.00 97.12 212 GLN A O 1
ATOM 1684 N N . ALA A 1 213 ? -2.278 13.482 17.664 1.00 96.94 213 ALA A N 1
ATOM 1685 C CA . ALA A 1 213 ? -3.327 12.508 17.388 1.00 96.94 213 ALA A CA 1
ATOM 1686 C C . ALA A 1 213 ? -4.671 12.905 18.022 1.00 96.94 213 ALA A C 1
ATOM 1688 O O . ALA A 1 213 ? -5.713 12.784 17.375 1.00 96.94 213 ALA A O 1
ATOM 1689 N N . ALA A 1 214 ? -4.664 13.419 19.255 1.00 96.56 214 ALA A N 1
ATOM 1690 C CA . ALA A 1 214 ? -5.866 13.919 19.920 1.00 96.56 214 ALA A CA 1
ATOM 1691 C C . ALA A 1 214 ? -6.465 15.133 19.190 1.00 96.56 214 ALA A C 1
ATOM 1693 O O . ALA A 1 214 ? -7.677 15.178 18.985 1.00 96.56 214 ALA A O 1
ATOM 1694 N N . ILE A 1 215 ? -5.630 16.075 18.733 1.00 96.88 215 ILE A N 1
ATOM 1695 C CA . ILE A 1 215 ? -6.065 17.238 17.939 1.00 96.88 215 ILE A CA 1
ATOM 1696 C C . ILE A 1 215 ? -6.682 16.787 16.609 1.00 96.88 215 ILE A C 1
ATOM 1698 O O . ILE A 1 215 ? -7.786 17.217 16.264 1.00 96.88 215 ILE A O 1
ATOM 1702 N N . ALA A 1 216 ? -6.023 15.871 15.889 1.00 96.62 216 ALA A N 1
ATOM 1703 C CA . ALA A 1 216 ? -6.547 15.316 14.644 1.00 96.62 216 ALA A CA 1
ATOM 1704 C C . ALA A 1 216 ? -7.934 14.693 14.853 1.00 96.62 216 ALA A C 1
ATOM 1706 O O . ALA A 1 216 ? -8.873 15.065 14.149 1.00 96.62 216 ALA A O 1
ATOM 1707 N N . LYS A 1 217 ? -8.096 13.817 15.855 1.00 96.38 217 LYS A N 1
ATOM 1708 C CA . LYS A 1 217 ? -9.384 13.179 16.189 1.00 96.38 217 LYS A CA 1
ATOM 1709 C C . LYS A 1 217 ? -10.448 14.201 16.586 1.00 96.38 217 LYS A C 1
ATOM 1711 O O . LYS A 1 217 ? -11.569 14.142 16.089 1.00 96.38 217 LYS A O 1
ATOM 1716 N N . ALA A 1 218 ? -10.094 15.183 17.415 1.00 94.81 218 ALA A N 1
ATOM 1717 C CA . ALA A 1 218 ? -11.006 16.243 17.835 1.00 94.81 218 ALA A CA 1
ATOM 1718 C C . ALA A 1 218 ? -11.490 17.111 16.661 1.00 94.81 218 ALA A C 1
ATOM 1720 O O . ALA A 1 218 ? -12.582 17.669 16.741 1.00 94.81 218 ALA A O 1
ATOM 1721 N N . SER A 1 219 ? -10.732 17.193 15.563 1.00 93.75 219 SER A N 1
ATOM 1722 C CA . SER A 1 219 ? -11.130 17.928 14.352 1.00 93.75 219 SER A CA 1
ATOM 1723 C C . SER A 1 219 ? -12.099 17.170 13.431 1.00 93.75 219 SER A C 1
ATOM 1725 O O . SER A 1 219 ? -12.691 17.778 12.542 1.00 93.75 219 SER A O 1
ATOM 1727 N N . ILE A 1 220 ? -12.300 15.864 13.636 1.00 93.88 220 ILE A N 1
ATOM 1728 C CA . ILE A 1 220 ? -13.211 15.047 12.821 1.00 93.88 220 ILE A CA 1
ATOM 1729 C C . ILE A 1 220 ? -14.665 15.373 13.179 1.00 93.88 220 ILE A C 1
ATOM 1731 O O . ILE A 1 220 ? -15.003 15.482 14.358 1.00 93.88 220 ILE A O 1
ATOM 1735 N N . ALA A 1 221 ? -15.527 15.545 12.173 1.00 92.62 221 ALA A N 1
ATOM 1736 C CA . ALA A 1 221 ? -16.940 15.876 12.383 1.00 92.62 221 ALA A CA 1
ATOM 1737 C C . ALA A 1 221 ? -17.711 14.729 13.060 1.00 92.62 221 ALA A C 1
ATOM 1739 O O . ALA A 1 221 ? -18.445 14.958 14.019 1.00 92.62 221 ALA A O 1
ATOM 1740 N N . ASP A 1 222 ? -17.492 13.497 12.596 1.00 91.88 222 ASP A N 1
ATOM 1741 C CA . ASP A 1 222 ? -18.059 12.288 13.189 1.00 91.88 222 ASP A CA 1
ATOM 1742 C C . ASP A 1 222 ? -17.282 11.890 14.453 1.00 91.88 222 ASP A C 1
ATOM 1744 O O . ASP A 1 222 ? -16.230 11.245 14.392 1.00 91.88 222 ASP A O 1
ATOM 1748 N N . LYS A 1 223 ? -17.790 12.323 15.611 1.00 92.50 223 LYS A N 1
ATOM 1749 C CA . LYS A 1 223 ? -17.174 12.036 16.914 1.00 92.50 223 LYS A CA 1
ATOM 1750 C C . LYS A 1 223 ? -17.236 10.556 17.269 1.00 92.50 223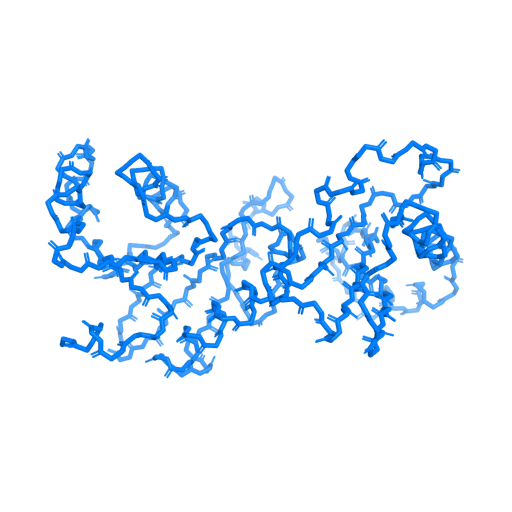 LYS A C 1
ATOM 1752 O O . LYS A 1 223 ? -16.252 10.035 17.781 1.00 92.50 223 LYS A O 1
ATOM 1757 N N . GLY A 1 224 ? -18.337 9.884 16.926 1.00 91.69 224 GLY A N 1
ATOM 1758 C CA . GLY A 1 224 ? -18.504 8.456 17.183 1.00 91.69 224 GLY A CA 1
ATOM 1759 C C . GLY A 1 224 ? -17.448 7.639 16.448 1.00 91.69 224 GLY A C 1
ATOM 1760 O O . GLY A 1 224 ? -16.790 6.804 17.055 1.00 91.69 224 GLY A O 1
ATOM 1761 N N . PHE A 1 225 ? -17.199 7.938 15.169 1.00 92.38 225 PHE A N 1
ATOM 1762 C CA . PHE A 1 225 ? -16.127 7.278 14.420 1.00 92.38 225 PHE A CA 1
ATOM 1763 C C . PHE A 1 225 ? -14.734 7.627 14.963 1.00 92.38 225 PHE A C 1
ATOM 1765 O O . PHE A 1 225 ? -13.882 6.749 15.084 1.00 92.38 225 PHE A O 1
ATOM 1772 N N . ALA A 1 226 ? -14.491 8.893 15.317 1.00 93.25 226 ALA A N 1
ATOM 1773 C CA . ALA A 1 226 ? -13.199 9.342 15.840 1.00 93.25 226 ALA A CA 1
ATOM 1774 C C . ALA A 1 226 ? -12.813 8.666 17.170 1.00 93.25 226 ALA A C 1
ATOM 1776 O O . ALA A 1 226 ? -11.628 8.411 17.399 1.00 93.25 226 ALA A O 1
ATOM 1777 N N . GLU A 1 227 ? -13.792 8.348 18.020 1.00 94.69 227 GLU A N 1
ATOM 1778 C CA . GLU A 1 227 ? -13.598 7.620 19.283 1.00 94.69 227 GLU A CA 1
ATOM 1779 C C . GLU A 1 227 ? -13.146 6.167 19.072 1.00 94.69 227 GLU A C 1
ATOM 1781 O O . GLU A 1 227 ? -12.417 5.626 19.901 1.00 94.69 227 GLU A O 1
ATOM 1786 N N . LEU A 1 228 ? -13.497 5.550 17.938 1.00 95.56 228 LEU A N 1
ATOM 1787 C CA . LEU A 1 228 ? -13.069 4.189 17.590 1.00 95.56 228 LEU A CA 1
ATOM 1788 C C . LEU A 1 228 ? -11.602 4.116 17.148 1.00 95.56 228 LEU A C 1
ATOM 1790 O O . LEU A 1 228 ? -11.057 3.015 17.037 1.00 95.56 228 LEU A O 1
ATOM 1794 N N . VAL A 1 229 ? -10.977 5.259 16.844 1.00 96.94 229 VAL A N 1
ATOM 1795 C CA . VAL A 1 229 ? -9.638 5.322 16.252 1.00 96.94 229 VAL A CA 1
ATOM 1796 C C . VAL A 1 229 ? -8.562 5.082 17.308 1.00 96.94 229 VAL A C 1
ATOM 1798 O O . VAL A 1 229 ? -8.375 5.875 18.229 1.00 96.94 229 VAL A O 1
ATOM 1801 N N . GLU A 1 230 ? -7.755 4.052 17.103 1.00 96.56 230 GLU A N 1
ATOM 1802 C CA . GLU A 1 230 ? -6.484 3.786 17.768 1.00 96.56 230 GLU A CA 1
ATOM 1803 C C . GLU A 1 230 ? -5.342 4.075 16.784 1.00 96.56 230 GLU A C 1
ATOM 1805 O O . GLU A 1 230 ? -5.417 3.709 15.610 1.00 96.56 230 GLU A O 1
ATOM 1810 N N . VAL A 1 231 ? -4.286 4.746 17.252 1.00 97.19 231 VAL A N 1
ATOM 1811 C CA . VAL A 1 231 ? -3.098 5.047 16.439 1.00 97.19 231 VAL A CA 1
ATOM 1812 C C . VAL A 1 231 ? -1.917 4.288 17.023 1.00 97.19 231 VAL A C 1
ATOM 1814 O O . VAL A 1 231 ? -1.689 4.357 18.230 1.00 97.19 231 VAL A O 1
ATOM 1817 N N . VAL A 1 232 ? -1.192 3.558 16.180 1.00 95.75 232 VAL A N 1
ATOM 1818 C CA . VAL A 1 232 ? -0.103 2.662 16.594 1.00 95.75 232 VAL A CA 1
ATOM 1819 C C . VAL A 1 232 ? 1.101 2.768 15.664 1.00 95.75 232 VAL A C 1
ATOM 1821 O O . VAL A 1 232 ? 1.000 3.300 14.558 1.00 95.75 232 VAL A O 1
ATOM 1824 N N . SER A 1 233 ? 2.231 2.211 16.103 1.00 95.12 233 SER A N 1
ATOM 1825 C CA . SER A 1 233 ? 3.339 1.879 15.208 1.00 95.12 233 SER A CA 1
ATOM 1826 C C . SER A 1 233 ? 3.227 0.437 14.719 1.00 95.12 233 SER A C 1
ATOM 1828 O O . SER A 1 233 ? 2.884 -0.453 15.505 1.00 95.12 233 SER A O 1
ATOM 1830 N N . TYR A 1 234 ? 3.540 0.194 13.443 1.00 94.38 234 TYR A N 1
ATOM 1831 C CA . TYR A 1 234 ? 3.756 -1.167 12.931 1.00 94.38 234 TYR A CA 1
ATOM 1832 C C . TYR A 1 234 ? 5.231 -1.581 12.883 1.00 94.38 234 TYR A C 1
ATOM 1834 O O . TYR A 1 234 ? 5.524 -2.756 12.661 1.00 94.38 234 TYR A O 1
ATOM 1842 N N . ARG A 1 235 ? 6.166 -0.651 13.113 1.00 90.50 235 ARG A N 1
ATOM 1843 C CA . ARG A 1 235 ? 7.582 -0.981 13.304 1.00 90.50 235 ARG A CA 1
ATOM 1844 C C . ARG A 1 235 ? 7.860 -1.127 14.789 1.00 90.50 235 ARG A C 1
ATOM 1846 O O . ARG A 1 235 ? 7.541 -0.245 15.585 1.00 90.50 235 ARG A O 1
ATOM 1853 N N . SER A 1 236 ? 8.436 -2.264 15.148 1.00 69.00 236 SER A N 1
ATOM 1854 C CA . SER A 1 236 ? 8.791 -2.572 16.525 1.00 69.00 236 SER A CA 1
ATOM 1855 C C . SER A 1 236 ? 9.986 -1.733 16.972 1.00 69.00 236 SER A C 1
ATOM 1857 O O . SER A 1 236 ? 11.047 -1.775 16.356 1.00 69.00 236 SER A O 1
ATOM 1859 N N . ASP A 1 237 ? 9.822 -1.033 18.087 1.00 62.41 237 ASP A N 1
ATOM 1860 C CA . ASP A 1 237 ? 10.905 -0.485 18.904 1.00 62.41 237 ASP A CA 1
ATOM 1861 C C . ASP A 1 237 ? 10.697 -0.974 20.349 1.00 62.41 237 ASP A C 1
ATOM 1863 O O . ASP A 1 237 ? 9.559 -1.060 20.813 1.00 62.41 237 ASP A O 1
ATOM 1867 N N . PHE A 1 238 ? 11.755 -1.284 21.099 1.00 63.56 238 PHE A N 1
ATOM 1868 C CA . PHE A 1 238 ? 11.632 -1.635 22.522 1.00 63.56 238 PHE A CA 1
ATOM 1869 C C . PHE A 1 238 ? 10.941 -0.529 23.341 1.00 63.56 238 PHE A C 1
ATOM 1871 O O . PHE A 1 238 ? 10.329 -0.806 24.368 1.00 63.56 238 PHE A O 1
ATOM 1878 N N . ARG A 1 239 ? 10.983 0.718 22.855 1.00 56.25 239 ARG A N 1
ATOM 1879 C CA . ARG A 1 239 ? 10.290 1.889 23.422 1.00 56.25 239 ARG A CA 1
ATOM 1880 C C . ARG A 1 239 ? 8.797 1.951 23.089 1.00 56.25 239 ARG A C 1
ATOM 1882 O O . ARG A 1 239 ? 8.091 2.786 23.641 1.00 56.25 239 ARG A O 1
ATOM 1889 N N . SER A 1 240 ? 8.323 1.098 22.183 1.00 50.72 240 SER A N 1
ATOM 1890 C CA . SER A 1 240 ? 6.920 1.024 21.744 1.00 50.72 240 SER A CA 1
ATOM 1891 C C . SER A 1 240 ? 6.103 -0.064 22.456 1.00 50.72 240 SER A C 1
ATOM 1893 O O . SER A 1 240 ? 4.957 -0.306 22.085 1.00 50.72 240 SER A O 1
ATOM 1895 N N . ILE A 1 241 ? 6.670 -0.703 23.486 1.00 44.72 241 ILE A N 1
ATOM 1896 C CA . ILE A 1 241 ? 5.956 -1.632 24.370 1.00 44.72 241 ILE A CA 1
ATOM 1897 C C . ILE A 1 241 ? 5.203 -0.797 25.416 1.00 44.72 241 ILE A C 1
ATOM 1899 O O . ILE A 1 241 ? 5.830 -0.200 26.291 1.00 44.72 241 ILE A O 1
ATOM 1903 N N . ALA A 1 242 ? 3.876 -0.741 25.301 1.00 35.28 242 ALA A N 1
ATOM 1904 C CA . ALA A 1 242 ? 2.959 -0.200 26.303 1.00 35.28 242 ALA A CA 1
ATOM 1905 C C . ALA A 1 242 ? 1.894 -1.248 26.632 1.00 35.28 242 ALA A C 1
ATOM 1907 O O . ALA A 1 242 ? 1.437 -1.923 25.678 1.00 35.28 242 ALA A O 1
#

Secondary structure (DSSP, 8-state):
-EEEEEEEEEEESSPPPSSTHHHHHHHHHHHHHHHHHHHHSHHHHHHHHT--S-S-EEEEEEEEEEETTS-TT--HHHHHTT----TTS---EEEEE-HHHHHHHHHHHHHHHHHH-GGGEEEEPPP-TT---TTT---EESSPPGGGTT-SEEEEEEEETTEEEEEEEESSPP-HHHHHHHHHHHHHH-SS--SEEEEEESS--HHHHHHHHHHHHHT-S-HHHHHTEEEEESS--GGG--

Foldseek 3Di:
DAEAEAEDEAEEQDDQPPQNQVVVLVQLVVSLVVQVCCVVDPVVVVVPVVDPPDPDYDYAYEYEHEYNVDDLQDCVCVVNVPHPDSPPGPHPYYHYAYSNLVSQVCLVLCLVCVVANLVFKWWADDDDPVQPDPVPDDGIGNDADPVSSNDQKTWIWGQHPNFTEIEMEGADADDLVVLLVVLVVSVVRCPDDGQAYEYEYQDDDCVPCVVSLVVSLVPDPPVVSSVRYDYAYSHDDPNRDD

Radius of gyration: 20.14 Å; chains: 1; bounding box: 50×40×54 Å

pLDDT: mean 90.4, std 10.66, range [35.28, 98.31]